Protein AF-A0A6P6XY43-F1 (afdb_monomer_lite)

pLDDT: mean 84.37, std 20.06, range [25.2, 98.38]

Organism: Dermatophagoides pteronyssinus (NCBI:txid6956)

Secondary structure (DSSP, 8-state):
----------------------------PPPHHHHHHHHHHHHHHHHHHHHHHHHHHHHHHIIIIIGGG-S-TTTSSHHHHHHHHHHHHHHHHHHHHHHHHHHHHHHS-TTT-HHHHHHHHHHHTTHHHHHHHHHHHHHHHHHTTTSS---HHHHHHHHHHHHHHHHHHHHHHHHHHHHS-GGGGG-HHHHHT--TTSHHHHHHHHHHHHHHHHHHHHHHHHHHHHHHHHT---GGG---

Sequence (240 aa):
MDISILGCHINRSISAPIHNKTNQSLQPRATPVAGYFSQAIDIIAILHVFSTYLRCKQIEYYIKRVIPESKNLNVNNPETIKILHQKNYQTFIYAILSGIGFNSMGNFGSFQHLGEHGIGATLMFLTIPFLFAQKYIAEKLYECDQIESRPISMTIVTYIVSIGWPLISTIFVCSLLIHSSLMDWFNQDLRLNFPNDSPAFYLYRFAIILEWLVIMSYTIMFFIITKRMKLFKHWNRIVY

Structure (mmCIF, N/CA/C/O backbone):
data_AF-A0A6P6XY43-F1
#
_entry.id   AF-A0A6P6XY43-F1
#
loop_
_atom_site.group_PDB
_atom_site.id
_atom_site.type_symbol
_atom_site.label_atom_id
_atom_site.label_alt_id
_atom_site.label_comp_id
_atom_site.label_asym_id
_atom_site.label_entity_id
_atom_site.label_seq_id
_atom_site.pdbx_PDB_ins_code
_atom_site.Cartn_x
_atom_site.Cartn_y
_atom_site.Cartn_z
_atom_site.occupancy
_atom_site.B_iso_or_equiv
_atom_site.auth_seq_id
_atom_site.auth_comp_id
_atom_site.auth_asym_id
_atom_site.auth_atom_id
_atom_site.pdbx_PDB_model_num
ATOM 1 N N . MET A 1 1 ? 36.810 -15.040 -82.414 1.00 30.39 1 MET A N 1
ATOM 2 C CA . MET A 1 1 ? 36.958 -16.402 -82.963 1.00 30.39 1 MET A CA 1
ATOM 3 C C . MET A 1 1 ? 37.089 -17.285 -81.741 1.00 30.39 1 MET A C 1
ATOM 5 O O . MET A 1 1 ? 38.129 -17.217 -81.115 1.00 30.39 1 MET A O 1
ATOM 9 N N . ASP A 1 2 ? 36.057 -17.931 -81.215 1.00 25.48 2 ASP A N 1
ATOM 10 C CA . ASP A 1 2 ? 34.914 -18.569 -81.871 1.00 25.48 2 ASP A CA 1
ATOM 11 C C . ASP A 1 2 ? 33.632 -17.743 -82.040 1.00 25.48 2 ASP A C 1
ATOM 13 O O . ASP A 1 2 ? 33.413 -16.715 -81.404 1.00 25.48 2 ASP A O 1
ATOM 17 N N . ILE A 1 3 ? 32.845 -18.211 -83.005 1.00 25.20 3 ILE A N 1
ATOM 18 C CA . ILE A 1 3 ? 31.558 -17.739 -83.520 1.00 25.20 3 ILE A CA 1
ATOM 19 C C . ILE A 1 3 ? 30.522 -18.827 -83.202 1.00 25.20 3 ILE A C 1
ATOM 21 O O . ILE A 1 3 ? 30.896 -19.993 -83.120 1.00 25.20 3 ILE A O 1
ATOM 25 N N . SER A 1 4 ? 29.241 -18.432 -83.177 1.00 27.83 4 SER A N 1
ATOM 26 C CA . SER A 1 4 ? 28.006 -19.227 -83.368 1.00 27.83 4 SER A CA 1
ATOM 27 C C . SER A 1 4 ? 27.231 -19.647 -82.108 1.00 27.83 4 SER A C 1
ATOM 29 O O . SER A 1 4 ? 27.829 -20.020 -81.115 1.00 27.83 4 SER A O 1
ATOM 31 N N . ILE A 1 5 ? 25.891 -19.623 -82.051 1.00 31.38 5 ILE A N 1
ATOM 32 C CA . ILE A 1 5 ? 24.842 -19.183 -82.987 1.00 31.38 5 ILE A CA 1
ATOM 33 C C . ILE A 1 5 ? 23.553 -18.904 -82.182 1.00 31.38 5 ILE A C 1
ATOM 35 O O . ILE A 1 5 ? 23.277 -19.515 -81.154 1.00 31.38 5 ILE A O 1
ATOM 39 N N . LEU A 1 6 ? 22.786 -17.962 -82.723 1.00 27.25 6 LEU A N 1
ATOM 40 C CA . LEU A 1 6 ? 21.392 -17.600 -82.478 1.00 27.25 6 LEU A CA 1
ATOM 41 C C . LEU A 1 6 ? 20.428 -18.796 -82.293 1.00 27.25 6 LEU A C 1
ATOM 43 O O . LEU A 1 6 ? 20.464 -19.755 -83.058 1.00 27.25 6 LEU A O 1
ATOM 47 N N . GLY A 1 7 ? 19.459 -18.660 -81.387 1.00 25.62 7 GLY A N 1
ATOM 48 C CA . GLY A 1 7 ? 18.317 -19.571 -81.266 1.00 25.62 7 GLY A CA 1
ATOM 49 C C . GLY A 1 7 ? 17.131 -18.894 -80.585 1.00 25.62 7 GLY A C 1
ATOM 50 O O . GLY A 1 7 ? 16.890 -19.086 -79.400 1.00 25.62 7 GLY A O 1
ATOM 51 N N . CYS A 1 8 ? 16.418 -18.055 -81.334 1.00 27.72 8 CYS A N 1
ATOM 52 C CA . CYS A 1 8 ? 15.144 -17.467 -80.938 1.00 27.72 8 CYS A CA 1
ATOM 53 C C . CYS A 1 8 ? 14.031 -18.515 -81.095 1.00 27.72 8 CYS A C 1
ATOM 55 O O . CYS A 1 8 ? 13.865 -19.041 -82.190 1.00 27.72 8 CYS A O 1
ATOM 57 N N . HIS A 1 9 ? 13.236 -18.773 -80.054 1.00 29.88 9 HIS A N 1
ATOM 58 C CA . HIS A 1 9 ? 11.825 -19.111 -80.239 1.00 29.88 9 HIS A CA 1
ATOM 59 C C . HIS A 1 9 ? 10.996 -18.715 -79.015 1.00 29.88 9 HIS A C 1
ATOM 61 O O . HIS A 1 9 ? 11.199 -19.166 -77.891 1.00 29.88 9 HIS A O 1
ATOM 67 N N . ILE A 1 10 ? 10.050 -17.827 -79.293 1.00 32.56 10 ILE A N 1
ATOM 68 C CA . ILE A 1 10 ? 8.969 -17.369 -78.434 1.00 32.56 10 ILE A CA 1
ATOM 69 C C . ILE A 1 10 ? 8.033 -18.545 -78.145 1.00 32.56 10 ILE A C 1
ATOM 71 O O . ILE A 1 10 ? 7.581 -19.203 -79.079 1.00 32.56 10 ILE A O 1
ATOM 75 N N . ASN A 1 11 ? 7.644 -18.726 -76.882 1.00 28.84 11 ASN A N 1
ATOM 76 C CA . ASN A 1 11 ? 6.320 -19.254 -76.578 1.00 28.84 11 ASN A CA 1
ATOM 77 C C . ASN A 1 11 ? 5.730 -18.543 -75.353 1.00 28.84 11 ASN A C 1
ATOM 79 O O . ASN A 1 11 ? 6.200 -18.688 -74.227 1.00 28.84 11 ASN A O 1
ATOM 83 N N . ARG A 1 12 ? 4.700 -17.728 -75.603 1.00 35.47 12 ARG A N 1
ATOM 84 C CA . ARG A 1 12 ? 3.785 -17.201 -74.587 1.00 35.47 12 ARG A CA 1
ATOM 85 C C . ARG A 1 12 ? 2.826 -18.319 -74.184 1.00 35.47 12 ARG A C 1
ATOM 87 O O . ARG A 1 12 ? 2.166 -18.878 -75.051 1.00 35.47 12 ARG A O 1
ATOM 94 N N . SER A 1 13 ? 2.643 -18.545 -72.889 1.00 30.31 13 SER A N 1
ATOM 95 C CA . SER A 1 13 ? 1.320 -18.851 -72.323 1.00 30.31 13 SER A CA 1
ATOM 96 C C . SER A 1 13 ? 1.347 -18.684 -70.797 1.00 30.31 13 SER A C 1
ATOM 98 O O . SER A 1 13 ? 2.196 -19.233 -70.113 1.00 30.31 13 SER A O 1
ATOM 100 N N . ILE A 1 14 ? 0.594 -17.701 -70.298 1.00 33.78 14 ILE A N 1
ATOM 101 C CA . ILE A 1 14 ? -0.614 -17.883 -69.467 1.00 33.78 14 ILE A CA 1
ATOM 102 C C . ILE A 1 14 ? -0.287 -17.936 -67.959 1.00 33.78 14 ILE A C 1
ATOM 104 O O . ILE A 1 14 ? 0.062 -18.958 -67.388 1.00 33.78 14 ILE A O 1
ATOM 108 N N . SER A 1 15 ? -0.413 -16.749 -67.355 1.00 35.94 15 SER A N 1
ATOM 109 C CA . SER A 1 15 ? -0.969 -16.443 -66.028 1.00 35.94 15 SER A CA 1
ATOM 110 C C . SER A 1 15 ? -1.029 -17.536 -64.950 1.00 35.94 15 SER A C 1
ATOM 112 O O . SER A 1 15 ? -1.861 -18.439 -65.012 1.00 35.94 15 SER A O 1
ATOM 114 N N . ALA A 1 16 ? -0.345 -17.269 -63.837 1.00 31.75 16 ALA A N 1
ATOM 115 C CA . ALA A 1 16 ? -0.870 -17.537 -62.501 1.00 31.75 16 ALA A CA 1
ATOM 116 C C . ALA A 1 16 ? -0.510 -16.350 -61.584 1.00 31.75 16 ALA A C 1
ATOM 118 O O . ALA A 1 16 ? 0.650 -15.929 -61.577 1.00 31.75 16 ALA A O 1
ATOM 119 N N . PRO A 1 17 ? -1.462 -15.767 -60.834 1.00 35.22 17 PRO A N 1
ATOM 120 C CA . PRO A 1 17 ? -1.140 -14.743 -59.857 1.00 35.22 17 PRO A CA 1
ATOM 121 C C . PRO A 1 17 ? -0.404 -15.408 -58.692 1.00 35.22 17 PRO A C 1
ATOM 123 O O . PRO A 1 17 ? -0.922 -16.326 -58.054 1.00 35.22 17 PRO A O 1
ATOM 126 N N . ILE A 1 18 ? 0.814 -14.944 -58.409 1.00 36.12 18 ILE A N 1
ATOM 127 C CA . ILE A 1 18 ? 1.505 -15.272 -57.164 1.00 36.12 18 ILE A CA 1
ATOM 128 C C . ILE A 1 18 ? 0.673 -14.651 -56.043 1.00 36.12 18 ILE A C 1
ATOM 130 O O . ILE A 1 18 ? 0.701 -13.443 -55.808 1.00 36.12 18 ILE A O 1
ATOM 134 N N . HIS A 1 19 ? -0.118 -15.494 -55.384 1.00 38.03 19 HIS A N 1
ATOM 135 C CA . HIS A 1 19 ? -0.756 -15.171 -54.123 1.00 38.03 19 HIS A CA 1
ATOM 136 C C . HIS A 1 19 ? 0.342 -14.753 -53.144 1.00 38.03 19 HIS A C 1
ATOM 138 O O . HIS A 1 19 ? 1.164 -15.570 -52.726 1.00 38.03 19 HIS A O 1
ATOM 144 N N . ASN A 1 20 ? 0.335 -13.467 -52.795 1.00 37.34 20 ASN A N 1
ATOM 145 C CA . ASN A 1 20 ? 1.045 -12.903 -51.659 1.00 37.34 20 ASN A CA 1
ATOM 146 C C . ASN A 1 20 ? 0.658 -13.721 -50.418 1.00 37.34 20 ASN A C 1
ATOM 148 O O . ASN A 1 20 ? -0.391 -13.495 -49.810 1.00 37.34 20 ASN A O 1
ATOM 152 N N . LYS A 1 21 ? 1.483 -14.708 -50.054 1.00 38.41 21 LYS A N 1
ATOM 153 C CA . LYS A 1 21 ? 1.446 -15.308 -48.723 1.00 38.41 21 LYS A CA 1
ATOM 154 C C . LYS A 1 21 ? 1.939 -14.235 -47.770 1.00 38.41 21 LYS A C 1
ATOM 156 O O . LYS A 1 21 ? 3.134 -14.060 -47.577 1.00 38.41 21 LYS A O 1
ATOM 161 N N . THR A 1 22 ? 0.970 -13.477 -47.267 1.00 38.88 22 THR A N 1
ATOM 162 C CA . THR A 1 22 ? 0.913 -12.941 -45.910 1.00 38.88 22 THR A CA 1
ATOM 163 C C . THR A 1 22 ? 2.177 -13.232 -45.109 1.00 38.88 22 THR A C 1
ATOM 165 O O . THR A 1 22 ? 2.347 -14.341 -44.596 1.00 38.88 22 THR A O 1
ATOM 168 N N . ASN A 1 23 ? 3.007 -12.201 -44.952 1.00 37.53 23 ASN A N 1
ATOM 169 C CA . ASN A 1 23 ? 3.813 -12.013 -43.755 1.00 37.53 23 ASN A CA 1
ATOM 170 C C . ASN A 1 23 ? 2.846 -11.986 -42.562 1.00 37.53 23 ASN A C 1
ATOM 172 O O . ASN A 1 23 ? 2.470 -10.927 -42.069 1.00 37.53 23 ASN A O 1
ATOM 176 N N . GLN A 1 24 ? 2.393 -13.161 -42.121 1.00 38.88 24 GLN A N 1
ATOM 177 C CA . GLN A 1 24 ? 1.993 -13.345 -40.740 1.00 38.88 24 GLN A CA 1
ATOM 178 C C . GLN A 1 24 ? 3.286 -13.185 -39.955 1.00 38.88 24 GLN A C 1
ATOM 180 O O . GLN A 1 24 ? 4.060 -14.126 -39.792 1.00 38.88 24 GLN A O 1
ATOM 185 N N . SER A 1 25 ? 3.551 -11.937 -39.569 1.00 40.62 25 SER A N 1
ATOM 186 C CA . SER A 1 25 ? 4.499 -11.590 -38.526 1.00 40.62 25 SER A CA 1
ATOM 187 C C . SER A 1 25 ? 4.358 -12.631 -37.425 1.00 40.62 25 SER A C 1
ATOM 189 O O . SER A 1 25 ? 3.260 -12.787 -36.881 1.00 40.62 25 SER A O 1
ATOM 191 N N . LEU A 1 26 ? 5.436 -13.367 -37.144 1.00 42.59 26 LEU A N 1
ATOM 192 C CA . LEU A 1 26 ? 5.538 -14.181 -35.946 1.00 42.59 26 LEU A CA 1
ATOM 193 C C . LEU A 1 26 ? 5.190 -13.271 -34.768 1.00 42.59 26 LEU A C 1
ATOM 195 O O . LEU A 1 26 ? 6.026 -12.490 -34.324 1.00 42.59 26 LEU A O 1
ATOM 199 N N . GLN A 1 27 ? 3.955 -13.343 -34.274 1.00 44.41 27 GLN A N 1
ATOM 200 C CA . GLN A 1 27 ? 3.688 -12.848 -32.941 1.00 44.41 27 GLN A CA 1
ATOM 201 C C . GLN A 1 27 ? 4.519 -13.740 -32.019 1.00 44.41 27 GLN A C 1
ATOM 203 O O . GLN A 1 27 ? 4.343 -14.966 -32.063 1.00 44.41 27 GLN A O 1
ATOM 208 N N . PRO A 1 28 ? 5.465 -13.184 -31.244 1.00 46.75 28 PRO A N 1
ATOM 209 C CA . PRO A 1 28 ? 6.180 -13.980 -30.269 1.00 46.75 28 PRO A CA 1
ATOM 210 C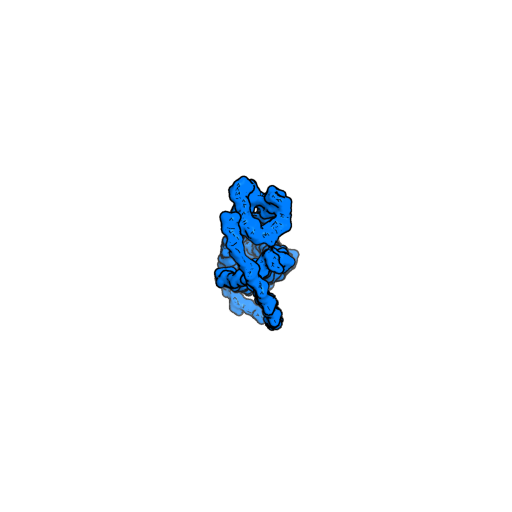 C . PRO A 1 28 ? 5.121 -14.582 -29.348 1.00 46.75 28 PRO A C 1
ATOM 212 O O . PRO A 1 28 ? 4.374 -13.856 -28.693 1.00 46.75 28 PRO A O 1
ATOM 215 N N . ARG A 1 29 ? 4.996 -15.916 -29.362 1.00 46.03 29 ARG A N 1
ATOM 216 C CA . ARG A 1 29 ? 4.121 -16.625 -28.425 1.00 46.03 29 ARG A CA 1
ATOM 217 C C . ARG A 1 29 ? 4.532 -16.161 -27.035 1.00 46.03 29 ARG A C 1
ATOM 219 O O . ARG A 1 29 ? 5.689 -16.358 -26.663 1.00 46.03 29 ARG A O 1
ATOM 226 N N . ALA A 1 30 ? 3.612 -15.520 -26.313 1.00 55.22 30 ALA A N 1
ATOM 227 C CA . ALA A 1 30 ? 3.840 -15.110 -24.937 1.00 55.22 30 ALA A CA 1
ATOM 228 C C . ALA A 1 30 ? 4.418 -16.310 -24.179 1.00 55.22 30 ALA A C 1
ATOM 230 O O . ALA A 1 30 ? 3.844 -17.404 -24.193 1.00 55.22 30 ALA A O 1
ATOM 231 N N . THR A 1 31 ? 5.609 -16.143 -23.611 1.00 52.72 31 THR A N 1
ATOM 232 C CA . THR A 1 31 ? 6.267 -17.230 -22.896 1.00 52.72 31 THR A CA 1
ATOM 233 C C . THR A 1 31 ? 5.396 -17.604 -21.693 1.00 52.72 31 THR A C 1
ATOM 235 O O . THR A 1 31 ? 4.923 -16.716 -20.982 1.00 52.72 31 THR A O 1
ATOM 238 N N . PRO A 1 32 ? 5.167 -18.902 -21.424 1.00 57.56 32 PRO A N 1
ATOM 239 C CA . PRO A 1 32 ? 4.247 -19.338 -20.367 1.00 57.56 32 PRO A CA 1
ATOM 240 C C . PRO A 1 32 ? 4.617 -18.785 -18.979 1.00 57.56 32 PRO A C 1
ATOM 242 O O . PRO A 1 32 ? 3.750 -18.598 -18.132 1.00 57.56 32 PRO A O 1
ATOM 245 N N . VAL A 1 33 ? 5.894 -18.445 -18.769 1.00 58.97 33 VAL A N 1
ATOM 246 C CA . VAL A 1 33 ? 6.420 -17.815 -17.548 1.00 58.97 33 VAL A CA 1
ATOM 247 C C . VAL A 1 33 ? 5.772 -16.455 -17.258 1.00 58.97 33 VAL A C 1
ATOM 249 O O . VAL A 1 33 ? 5.425 -16.191 -16.109 1.00 58.97 33 VAL A O 1
ATOM 252 N N . ALA A 1 34 ? 5.557 -15.615 -18.278 1.00 62.03 34 ALA A N 1
ATOM 253 C CA . ALA A 1 34 ? 4.880 -14.328 -18.104 1.00 62.03 34 ALA A CA 1
ATOM 254 C C . ALA A 1 34 ? 3.413 -14.521 -17.678 1.00 62.03 34 ALA A C 1
ATOM 256 O O . ALA A 1 34 ? 2.915 -13.793 -16.823 1.00 62.03 34 ALA A O 1
ATOM 257 N N . GLY A 1 35 ? 2.759 -15.566 -18.198 1.00 75.38 35 GLY A N 1
ATOM 258 C CA . GLY A 1 35 ? 1.403 -15.946 -17.800 1.00 75.38 35 GLY A CA 1
ATOM 259 C C . GLY A 1 35 ? 1.305 -16.368 -16.331 1.00 75.38 35 GLY A C 1
ATOM 260 O O . GLY A 1 35 ? 0.420 -15.897 -15.622 1.00 75.38 35 GLY A O 1
ATOM 261 N N . TYR A 1 36 ? 2.235 -17.198 -15.844 1.00 82.25 36 TYR A N 1
ATOM 262 C CA . TYR A 1 36 ? 2.239 -17.629 -14.439 1.00 82.25 36 TYR A CA 1
ATOM 263 C C . TYR A 1 36 ? 2.514 -16.485 -13.463 1.00 82.25 36 TYR A C 1
ATOM 265 O O . TYR A 1 36 ? 1.874 -16.409 -12.416 1.00 82.25 36 TYR A O 1
ATOM 273 N N . PHE A 1 37 ? 3.448 -15.589 -13.798 1.00 82.56 37 PHE A N 1
ATOM 274 C CA . PHE A 1 37 ? 3.723 -14.420 -12.964 1.00 82.56 37 PHE A CA 1
ATOM 275 C C . PHE A 1 37 ? 2.497 -13.504 -12.876 1.00 82.56 37 PHE A C 1
ATOM 277 O O . PHE A 1 37 ? 2.117 -13.111 -11.776 1.00 82.56 37 PHE A O 1
ATOM 284 N N . SER A 1 38 ? 1.830 -13.241 -14.004 1.00 87.38 38 SER A N 1
ATOM 285 C CA . SER A 1 38 ? 0.607 -12.432 -14.031 1.00 87.38 38 SER A CA 1
ATOM 286 C C . SER A 1 38 ? -0.501 -13.021 -13.153 1.00 87.38 38 SER A C 1
ATOM 288 O O . SER A 1 38 ? -1.028 -12.346 -12.273 1.00 87.38 38 SER A O 1
ATOM 290 N N . GLN A 1 39 ? -0.772 -14.323 -13.296 1.00 89.50 39 GLN A N 1
ATOM 291 C CA . GLN A 1 39 ? -1.767 -15.022 -12.475 1.00 89.50 39 GLN A CA 1
ATOM 292 C C . GLN A 1 39 ? -1.421 -14.998 -10.980 1.00 89.50 39 GLN A C 1
ATOM 294 O O . GLN A 1 39 ? -2.308 -14.883 -10.134 1.00 89.50 39 GLN A O 1
ATOM 299 N N . ALA A 1 40 ? -0.135 -15.099 -10.630 1.00 90.50 40 ALA A N 1
ATOM 300 C CA . ALA A 1 40 ? 0.297 -14.994 -9.241 1.00 90.50 40 ALA A CA 1
ATOM 301 C C . ALA A 1 40 ? 0.014 -13.596 -8.668 1.00 90.50 40 ALA A C 1
ATOM 303 O O . ALA A 1 40 ? -0.464 -13.491 -7.538 1.00 90.50 40 ALA A O 1
ATOM 304 N N . ILE A 1 41 ? 0.259 -12.537 -9.447 1.00 91.19 41 ILE A N 1
ATOM 305 C CA . ILE A 1 41 ? -0.068 -11.161 -9.057 1.00 91.19 41 ILE A CA 1
ATOM 306 C C . ILE A 1 41 ? -1.579 -10.986 -8.872 1.00 91.19 41 ILE A C 1
ATOM 308 O O . ILE A 1 41 ? -1.984 -10.427 -7.852 1.00 91.19 41 ILE A O 1
ATOM 312 N N . ASP A 1 42 ? -2.404 -11.549 -9.760 1.00 92.56 42 ASP A N 1
ATOM 313 C CA . ASP A 1 42 ? -3.867 -11.503 -9.634 1.00 92.56 42 ASP A CA 1
ATOM 314 C C . ASP A 1 42 ? -4.358 -12.128 -8.325 1.00 92.56 42 ASP A C 1
ATOM 316 O O . ASP A 1 42 ? -5.159 -11.542 -7.588 1.00 92.56 42 ASP A O 1
ATOM 320 N N . ILE A 1 43 ? -3.837 -13.312 -7.993 1.00 93.31 43 ILE A N 1
ATOM 321 C CA . ILE A 1 43 ? -4.163 -14.002 -6.741 1.00 93.31 43 ILE A CA 1
ATOM 322 C C . ILE A 1 43 ? -3.721 -13.159 -5.540 1.00 93.31 43 ILE A C 1
ATOM 324 O O . ILE A 1 43 ? -4.490 -12.994 -4.590 1.00 93.31 43 ILE A O 1
ATOM 328 N N . ILE A 1 44 ? -2.508 -12.596 -5.572 1.00 92.56 44 ILE A N 1
ATOM 329 C CA . ILE A 1 44 ? -1.991 -11.740 -4.495 1.00 92.56 44 ILE A CA 1
ATOM 330 C C . ILE A 1 44 ? -2.874 -10.502 -4.308 1.00 92.56 44 ILE A C 1
ATOM 332 O O . ILE A 1 44 ? -3.191 -10.156 -3.169 1.00 92.56 44 ILE A O 1
ATOM 336 N N . ALA A 1 45 ? -3.315 -9.853 -5.386 1.00 94.19 45 ALA A N 1
ATOM 337 C CA . ALA A 1 45 ? -4.177 -8.679 -5.312 1.00 94.19 45 ALA A CA 1
ATOM 338 C C . ALA A 1 45 ? -5.558 -9.011 -4.729 1.00 94.19 45 ALA A C 1
ATOM 340 O O . ALA A 1 45 ? -6.043 -8.299 -3.847 1.00 94.19 45 ALA A O 1
ATOM 341 N N . ILE A 1 46 ? -6.170 -10.125 -5.144 1.00 94.19 46 ILE A N 1
ATOM 342 C CA . ILE A 1 46 ? -7.446 -10.588 -4.578 1.00 94.19 46 ILE A CA 1
ATOM 343 C C . ILE A 1 46 ? -7.291 -10.874 -3.080 1.00 94.19 46 ILE A C 1
ATOM 345 O O . ILE A 1 46 ? -8.091 -10.403 -2.264 1.00 94.19 46 ILE A O 1
ATOM 349 N N . LEU A 1 47 ? -6.234 -11.594 -2.693 1.00 94.19 47 LEU A N 1
ATOM 350 C CA . LEU A 1 47 ? -5.937 -11.881 -1.289 1.00 94.19 47 LEU A CA 1
ATOM 351 C C . LEU A 1 47 ? -5.641 -10.608 -0.489 1.00 94.19 47 LEU A C 1
ATOM 353 O O . LEU A 1 47 ? -6.023 -10.530 0.681 1.00 94.19 47 LEU A O 1
ATOM 357 N N . HIS A 1 48 ? -5.006 -9.601 -1.093 1.00 94.12 48 HIS A N 1
ATOM 358 C CA . HIS A 1 48 ? -4.764 -8.300 -0.473 1.00 94.12 48 HIS A CA 1
ATOM 359 C C . HIS A 1 48 ? -6.071 -7.572 -0.148 1.00 94.12 48 HIS A C 1
ATOM 361 O O . HIS A 1 48 ? -6.261 -7.129 0.991 1.00 94.12 48 HIS A O 1
ATOM 367 N N . VAL A 1 49 ? -6.988 -7.490 -1.115 1.00 95.94 49 VAL A N 1
ATOM 368 C CA . VAL A 1 49 ? -8.302 -6.858 -0.933 1.00 95.94 49 VAL A CA 1
ATOM 369 C C . VAL A 1 49 ? -9.114 -7.604 0.121 1.00 95.94 49 VAL A C 1
ATOM 371 O O . VAL A 1 49 ? -9.632 -6.985 1.051 1.00 95.94 49 VAL A O 1
ATOM 374 N N . PHE A 1 50 ? -9.168 -8.935 0.035 1.00 95.25 50 PHE A N 1
ATOM 375 C CA . PHE A 1 50 ? -9.900 -9.759 0.994 1.00 95.25 50 PHE A CA 1
ATOM 376 C C . PHE A 1 50 ? -9.329 -9.649 2.417 1.00 95.25 50 PHE A C 1
ATOM 378 O O . PHE A 1 50 ? -10.068 -9.439 3.379 1.00 95.25 50 PHE A O 1
ATOM 385 N N . SER A 1 51 ? -8.003 -9.705 2.563 1.00 95.06 51 SER A N 1
ATOM 386 C CA . SER A 1 51 ? -7.338 -9.521 3.859 1.00 95.06 51 SER A CA 1
ATOM 387 C C . SER A 1 51 ? -7.609 -8.134 4.436 1.00 95.06 51 SER A C 1
ATOM 389 O O . SER A 1 51 ? -7.847 -7.992 5.635 1.00 95.06 51 SER A O 1
ATOM 391 N N . THR A 1 52 ? -7.618 -7.101 3.591 1.00 96.25 52 THR A N 1
ATOM 392 C CA . THR A 1 52 ? -7.933 -5.737 4.024 1.00 96.25 52 THR A CA 1
ATOM 393 C C . THR A 1 52 ? -9.392 -5.611 4.447 1.00 96.25 52 THR A C 1
ATOM 395 O O . THR A 1 52 ? -9.664 -4.990 5.467 1.00 96.25 52 THR A O 1
ATOM 398 N N . TYR A 1 53 ? -10.329 -6.248 3.742 1.00 95.88 53 TYR A N 1
ATOM 399 C CA . TYR A 1 53 ? -11.732 -6.295 4.153 1.00 95.88 53 TYR A CA 1
ATOM 400 C C . TYR A 1 53 ? -11.896 -6.881 5.565 1.00 95.88 53 TYR A C 1
ATOM 402 O O . TYR A 1 53 ? -12.507 -6.251 6.434 1.00 95.88 53 TYR A O 1
ATOM 410 N N . LEU A 1 54 ? -11.290 -8.046 5.830 1.00 95.69 54 LEU A N 1
ATOM 411 C CA . LEU A 1 54 ? -11.313 -8.670 7.159 1.00 95.69 54 LEU A CA 1
ATOM 412 C C . LEU A 1 54 ? -10.672 -7.767 8.216 1.00 95.69 54 LEU A C 1
ATOM 414 O O . LEU A 1 54 ? -11.214 -7.589 9.311 1.00 95.69 54 LEU A O 1
ATOM 418 N N . ARG A 1 55 ? -9.544 -7.139 7.870 1.00 96.38 55 ARG A N 1
ATOM 419 C CA . ARG A 1 55 ? -8.870 -6.164 8.727 1.00 96.38 55 ARG A CA 1
ATOM 420 C C . ARG A 1 55 ? -9.772 -4.969 9.043 1.00 96.38 55 ARG A C 1
ATOM 422 O O . ARG A 1 55 ? -9.817 -4.538 10.193 1.00 96.38 55 ARG A O 1
ATOM 429 N N . CYS A 1 56 ? -10.528 -4.466 8.073 1.00 97.00 56 CYS A N 1
ATOM 430 C CA . CYS A 1 56 ? -11.457 -3.363 8.283 1.00 97.00 56 CYS A CA 1
ATOM 431 C C . CYS A 1 56 ? -12.591 -3.732 9.237 1.00 97.00 56 CYS A C 1
ATOM 433 O O . CYS A 1 56 ? -12.953 -2.910 10.080 1.00 97.00 56 CYS A O 1
ATOM 435 N N . LYS A 1 57 ? -13.103 -4.967 9.167 1.00 96.38 57 LYS A N 1
ATOM 436 C CA . LYS A 1 57 ? -14.109 -5.478 10.112 1.00 96.38 57 LYS A CA 1
ATOM 437 C C . LYS A 1 57 ? -13.557 -5.623 11.529 1.00 96.38 57 LYS A C 1
ATOM 439 O O . LYS A 1 57 ? -14.216 -5.225 12.488 1.00 96.38 57 LYS A O 1
ATOM 444 N N . GLN A 1 58 ? -12.326 -6.116 11.664 1.00 96.88 58 GLN A N 1
ATOM 445 C CA . GLN A 1 58 ? -11.622 -6.148 12.947 1.00 96.88 58 GLN A CA 1
ATOM 446 C C . GLN A 1 58 ? -11.481 -4.736 13.546 1.00 96.88 58 GLN A C 1
ATOM 448 O O . GLN A 1 58 ? -11.801 -4.522 14.715 1.00 96.88 58 GLN A O 1
ATOM 453 N N . ILE A 1 59 ? -11.029 -3.760 12.752 1.00 97.12 59 ILE A N 1
ATOM 454 C CA . ILE A 1 59 ? -10.860 -2.370 13.203 1.00 97.12 59 ILE A CA 1
ATOM 455 C C . ILE A 1 59 ? -12.210 -1.750 13.582 1.00 97.12 59 ILE A C 1
ATOM 457 O O . ILE A 1 59 ? -12.317 -1.093 14.614 1.00 97.12 59 ILE A O 1
ATOM 461 N N . GLU A 1 60 ? -13.256 -1.985 12.790 1.00 97.06 60 GLU A N 1
ATOM 462 C CA . GLU A 1 60 ? -14.607 -1.499 13.076 1.00 97.06 60 GLU A CA 1
ATOM 463 C C . GLU A 1 60 ? -15.134 -2.030 14.417 1.00 97.06 60 GLU A C 1
ATOM 465 O O . GLU A 1 60 ? -15.717 -1.268 15.192 1.00 97.06 60 GLU A O 1
ATOM 470 N N . TYR A 1 61 ? -14.873 -3.304 14.730 1.00 96.94 61 TYR A N 1
ATOM 471 C CA . TYR A 1 61 ? -15.182 -3.872 16.041 1.00 96.94 61 TYR A CA 1
ATOM 472 C C . TYR A 1 61 ? -14.456 -3.119 17.162 1.00 96.94 61 TYR A C 1
ATOM 474 O O . TYR A 1 61 ? -15.096 -2.721 18.136 1.00 96.94 61 TYR A O 1
ATOM 482 N N . TYR A 1 62 ? -13.147 -2.876 17.026 1.00 96.75 62 TYR A N 1
ATOM 483 C CA . TYR A 1 62 ? -12.396 -2.134 18.042 1.00 96.75 62 TYR A CA 1
ATOM 484 C C . TYR A 1 62 ? -12.950 -0.728 18.252 1.00 96.75 62 TYR A C 1
ATOM 486 O O . TYR A 1 62 ? -13.180 -0.339 19.395 1.00 96.75 62 TYR A O 1
ATOM 494 N N . ILE A 1 63 ? -13.230 0.003 17.171 1.00 96.62 63 ILE A N 1
ATOM 495 C CA . ILE A 1 63 ? -13.747 1.372 17.255 1.00 96.62 63 ILE A CA 1
ATOM 496 C C . ILE A 1 63 ? -15.117 1.415 17.942 1.00 96.62 63 ILE A C 1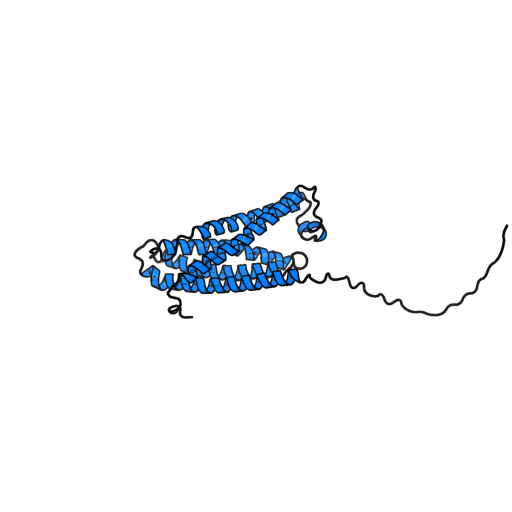
ATOM 498 O O . ILE A 1 63 ? -15.366 2.307 18.746 1.00 96.62 63 ILE A O 1
ATOM 502 N N . LYS A 1 64 ? -16.004 0.455 17.655 1.00 95.25 64 LYS A N 1
ATOM 503 C CA . LYS A 1 64 ? -17.377 0.459 18.185 1.00 95.25 64 LYS A CA 1
ATOM 504 C C . LYS A 1 64 ? -17.510 -0.132 19.586 1.00 95.25 64 LYS A C 1
ATOM 506 O O . LYS A 1 64 ? -18.457 0.210 20.287 1.00 95.25 64 LYS A O 1
ATOM 511 N N . ARG A 1 65 ? -16.647 -1.081 19.956 1.00 94.75 65 ARG A N 1
ATOM 512 C CA . ARG A 1 65 ? -16.828 -1.898 21.168 1.00 94.75 65 ARG A CA 1
ATOM 513 C C . ARG A 1 65 ? -15.710 -1.765 22.185 1.00 94.75 65 ARG A C 1
ATOM 515 O O . ARG A 1 65 ? -15.980 -1.958 23.354 1.00 94.75 65 ARG A O 1
ATOM 522 N N . VAL A 1 66 ? -14.481 -1.477 21.761 1.00 94.56 66 VAL A N 1
ATOM 523 C CA . VAL A 1 66 ? -13.322 -1.519 22.666 1.00 94.56 66 VAL A CA 1
ATOM 524 C C . VAL A 1 66 ? -12.823 -0.120 23.007 1.00 94.56 66 VAL A C 1
ATOM 526 O O . VAL A 1 66 ? -12.670 0.203 24.178 1.00 94.56 66 VAL A O 1
ATOM 529 N N . ILE A 1 67 ? -12.633 0.746 22.008 1.00 95.44 67 ILE A N 1
ATOM 530 C CA . ILE A 1 67 ? -12.168 2.126 22.224 1.00 95.44 67 ILE A CA 1
ATOM 531 C C . ILE A 1 67 ? -13.089 2.923 23.168 1.00 95.44 67 ILE A C 1
ATOM 533 O O . ILE A 1 67 ? -12.553 3.592 24.050 1.00 95.44 67 ILE A O 1
ATOM 537 N N . PRO A 1 68 ? -14.434 2.841 23.068 1.00 94.25 68 PRO A N 1
ATOM 538 C CA . PRO A 1 68 ? -15.325 3.579 23.966 1.00 94.25 68 PRO A CA 1
ATOM 539 C C . PRO A 1 68 ? -15.205 3.170 25.440 1.00 94.25 68 PRO A C 1
ATOM 541 O O . PRO A 1 68 ? -15.534 3.960 26.322 1.00 94.25 68 PRO A O 1
ATOM 544 N N . GLU A 1 69 ? -14.728 1.952 25.711 1.00 93.56 69 GLU A N 1
ATOM 545 C CA . GLU A 1 69 ? -14.511 1.425 27.064 1.00 93.56 69 GLU A CA 1
ATOM 546 C C . GLU A 1 69 ? -13.107 1.759 27.604 1.00 93.56 69 GLU A C 1
ATOM 548 O O . GLU A 1 69 ? -12.827 1.547 28.786 1.00 93.56 69 GLU A O 1
ATOM 553 N N . SER A 1 70 ? -12.215 2.299 26.763 1.00 93.94 70 SER A N 1
ATOM 554 C CA . SER A 1 70 ? -10.843 2.620 27.156 1.00 93.94 70 SER A CA 1
ATOM 555 C C . SER A 1 70 ? -10.783 3.818 28.098 1.00 93.94 70 SER A C 1
ATOM 557 O O . SER A 1 70 ? -11.454 4.837 27.903 1.00 93.94 70 SER A O 1
ATOM 559 N N . LYS A 1 71 ? -9.895 3.727 29.093 1.00 93.31 71 LYS A N 1
ATOM 560 C CA . LYS A 1 71 ? -9.594 4.827 30.024 1.00 93.31 71 LYS A CA 1
ATOM 561 C C . LYS A 1 71 ? -8.686 5.895 29.405 1.00 93.31 71 LYS A C 1
ATOM 563 O O . LYS A 1 71 ? -8.538 6.973 29.978 1.00 93.31 71 LYS A O 1
ATOM 568 N N . ASN A 1 72 ? -8.064 5.617 28.258 1.00 93.44 72 ASN A N 1
ATOM 569 C CA . ASN A 1 72 ? -7.190 6.570 27.587 1.00 93.44 72 ASN A CA 1
ATOM 570 C C . ASN A 1 72 ? -8.008 7.601 26.790 1.00 93.44 72 ASN A C 1
ATOM 572 O O . ASN A 1 72 ? -8.350 7.376 25.629 1.00 93.44 72 ASN A O 1
ATOM 576 N N . LEU A 1 73 ? -8.271 8.763 27.396 1.00 91.62 73 LEU A N 1
ATOM 577 C CA . LEU A 1 73 ? -9.048 9.858 26.792 1.00 91.62 73 LEU A CA 1
ATOM 578 C C . LEU A 1 73 ? -8.422 10.429 25.505 1.00 91.62 73 LEU A C 1
ATOM 580 O O . LEU A 1 73 ? -9.135 10.966 24.657 1.00 91.62 73 LEU A O 1
ATOM 584 N N . ASN A 1 74 ? -7.109 10.266 25.303 1.00 90.38 74 ASN A N 1
ATOM 585 C CA . ASN A 1 74 ? -6.450 10.695 24.063 1.00 90.38 74 ASN A CA 1
ATOM 586 C C . ASN A 1 74 ? -6.866 9.843 22.855 1.00 90.38 74 ASN A C 1
ATOM 588 O O . ASN A 1 74 ? -6.719 10.289 21.717 1.00 90.38 74 ASN A O 1
ATOM 592 N N . VAL A 1 75 ? -7.389 8.634 23.088 1.00 92.50 75 VAL A N 1
ATOM 593 C CA . VAL A 1 75 ? -7.939 7.764 22.039 1.00 92.50 75 VAL A CA 1
ATOM 594 C C . VAL A 1 75 ? -9.462 7.691 22.120 1.00 92.50 75 VAL A C 1
ATOM 596 O O . VAL A 1 75 ? -10.136 7.775 21.094 1.00 92.50 75 VAL A O 1
ATOM 599 N N . ASN A 1 76 ? -10.011 7.589 23.332 1.00 94.75 76 ASN A N 1
ATOM 600 C CA . ASN A 1 76 ? -11.444 7.608 23.604 1.00 94.75 76 ASN A CA 1
ATOM 601 C C . ASN A 1 76 ? -11.990 9.045 23.598 1.00 94.75 76 ASN A C 1
ATOM 603 O O . ASN A 1 76 ? -12.415 9.586 24.617 1.00 94.75 76 ASN A O 1
ATOM 607 N N . ASN A 1 77 ? -11.938 9.683 22.432 1.00 95.62 77 ASN A N 1
ATOM 608 C CA . ASN A 1 77 ? -12.601 10.956 22.185 1.00 95.62 77 ASN A CA 1
ATOM 609 C C . ASN A 1 77 ? -13.290 10.946 20.811 1.00 95.62 77 ASN A C 1
ATOM 611 O O . ASN A 1 77 ? -12.852 10.232 19.899 1.00 95.62 77 ASN A O 1
ATOM 615 N N . PRO A 1 78 ? -14.358 11.748 20.633 1.00 95.94 78 PRO A N 1
ATOM 616 C CA . PRO A 1 78 ? -15.156 11.734 19.408 1.00 95.94 78 PRO A CA 1
ATOM 617 C C . PRO A 1 78 ? -14.355 12.045 18.138 1.00 95.94 78 PRO A C 1
ATOM 619 O O . PRO A 1 78 ? -14.619 11.468 17.082 1.00 95.94 78 PRO A O 1
ATOM 622 N N . GLU A 1 79 ? -13.366 12.935 18.229 1.00 96.94 79 GLU A N 1
ATOM 623 C CA . GLU A 1 79 ? -12.543 13.336 17.088 1.00 96.94 79 GLU A CA 1
ATOM 624 C C . GLU A 1 79 ? -11.653 12.184 16.605 1.00 96.94 79 GLU A C 1
ATOM 626 O O . GLU A 1 79 ? -11.670 11.833 15.424 1.00 96.94 79 GLU A O 1
ATOM 631 N N . THR A 1 80 ? -10.943 11.528 17.522 1.00 96.44 80 THR A N 1
ATOM 632 C CA . THR A 1 80 ? -10.065 10.394 17.202 1.00 96.44 80 THR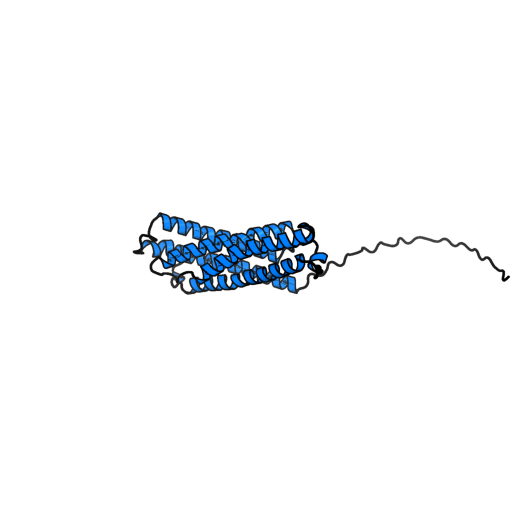 A CA 1
ATO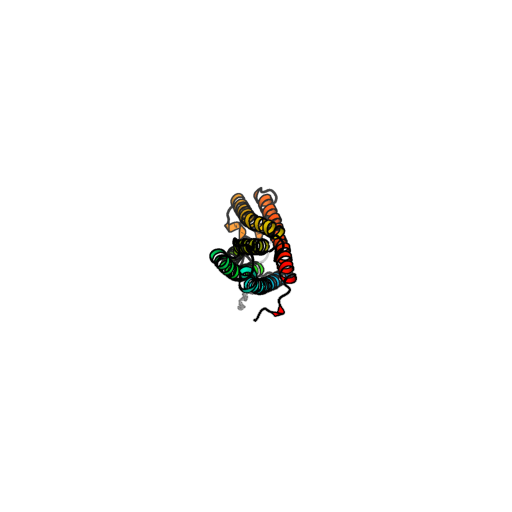M 633 C C . THR A 1 80 ? -10.867 9.215 16.659 1.00 96.44 80 THR A C 1
ATOM 635 O O . THR A 1 80 ? -10.481 8.622 15.652 1.00 96.44 80 THR A O 1
ATOM 638 N N . ILE A 1 81 ? -12.025 8.913 17.253 1.00 97.25 81 ILE A N 1
ATOM 639 C CA . ILE A 1 81 ? -12.941 7.870 16.767 1.00 97.25 81 ILE A CA 1
ATOM 640 C C . ILE A 1 81 ? -13.405 8.169 15.332 1.00 97.25 81 ILE A C 1
ATOM 642 O O . ILE A 1 81 ? -13.389 7.281 14.473 1.00 97.25 81 ILE A O 1
ATOM 646 N N . LYS A 1 82 ? -13.759 9.426 15.033 1.00 97.75 82 LYS A N 1
ATOM 647 C CA . LYS A 1 82 ? -14.130 9.857 13.677 1.00 97.75 82 LYS A CA 1
ATOM 648 C C . LYS A 1 82 ? -12.976 9.669 12.690 1.00 97.75 82 LYS A C 1
ATOM 650 O O . LYS A 1 82 ? -13.192 9.119 11.608 1.00 97.75 82 LYS A O 1
ATOM 655 N N . ILE A 1 83 ? -11.758 10.073 13.059 1.00 98.19 83 ILE A N 1
ATOM 656 C CA . ILE A 1 83 ? -10.563 9.894 12.219 1.00 98.19 83 ILE A CA 1
ATOM 657 C C . ILE A 1 83 ? -10.299 8.404 11.975 1.00 98.19 83 ILE A C 1
ATOM 659 O O . ILE A 1 83 ? -10.020 8.013 10.843 1.00 98.19 83 ILE A O 1
ATOM 663 N N . LEU A 1 84 ? -10.433 7.553 12.993 1.00 98.06 84 LEU A N 1
ATOM 664 C CA . LEU A 1 84 ? -10.244 6.108 12.856 1.00 98.06 84 LEU A CA 1
ATOM 665 C C . LEU A 1 84 ? -11.256 5.478 11.897 1.00 98.06 84 LEU A C 1
ATOM 667 O O . LEU A 1 84 ? -10.857 4.685 11.045 1.00 98.06 84 LEU A O 1
ATOM 671 N N . HIS A 1 85 ? -12.532 5.867 11.959 1.00 97.88 85 HIS A N 1
ATOM 672 C CA . HIS A 1 85 ? -13.532 5.426 10.982 1.00 97.88 85 HIS A CA 1
ATOM 673 C C . HIS A 1 85 ? -13.170 5.848 9.554 1.00 97.88 85 HIS A C 1
ATOM 675 O O . HIS A 1 85 ? -13.207 5.022 8.639 1.00 97.88 85 HIS A O 1
ATOM 681 N N . GLN A 1 86 ? -12.775 7.111 9.366 1.00 98.25 86 GLN A N 1
ATOM 682 C CA . GLN A 1 86 ? -12.362 7.625 8.059 1.00 98.25 86 GLN A CA 1
ATOM 683 C C . GLN A 1 86 ? -11.136 6.886 7.522 1.00 98.25 86 GLN A C 1
ATOM 685 O O . GLN A 1 86 ? -11.135 6.462 6.369 1.00 98.25 86 GLN A O 1
ATOM 690 N N . LYS A 1 87 ? -10.105 6.687 8.352 1.00 98.38 87 LYS A N 1
ATOM 691 C CA . LYS A 1 87 ? -8.887 5.964 7.971 1.00 98.38 87 LYS A CA 1
ATOM 692 C C . LYS A 1 87 ? -9.183 4.503 7.654 1.00 98.38 87 LYS A C 1
ATOM 694 O O . LYS A 1 87 ? -8.660 4.000 6.668 1.00 98.38 87 LYS A O 1
ATOM 699 N N . ASN A 1 88 ? -10.053 3.846 8.420 1.00 98.31 88 ASN A N 1
ATOM 700 C CA . ASN A 1 88 ? -10.452 2.468 8.148 1.00 98.31 88 ASN A CA 1
ATOM 701 C C . ASN A 1 88 ? -11.132 2.343 6.774 1.00 98.31 88 ASN A C 1
ATOM 703 O O . ASN A 1 88 ? -10.740 1.512 5.956 1.00 98.31 88 ASN A O 1
ATOM 707 N N . TYR A 1 89 ? -12.082 3.233 6.474 1.00 97.81 89 TYR A N 1
ATOM 708 C CA . TYR A 1 89 ? -12.732 3.277 5.163 1.00 97.81 89 TYR A CA 1
ATOM 709 C C . TYR A 1 89 ? -11.741 3.588 4.030 1.00 97.81 89 TYR A C 1
ATOM 711 O O . TYR A 1 89 ? -11.710 2.883 3.024 1.00 97.81 89 TYR A O 1
ATOM 719 N N . GLN A 1 90 ? -10.867 4.583 4.223 1.00 97.88 90 GLN A N 1
ATOM 720 C CA . GLN A 1 90 ? -9.803 4.919 3.272 1.00 97.88 90 GLN A CA 1
ATOM 721 C C . GLN A 1 90 ? -8.911 3.713 2.972 1.00 97.88 90 GLN A C 1
ATOM 723 O O . GLN A 1 90 ? -8.608 3.463 1.811 1.00 97.88 90 GLN A O 1
ATOM 728 N N . THR A 1 91 ? -8.522 2.933 3.988 1.00 97.56 91 THR A N 1
ATOM 729 C CA . THR A 1 91 ? -7.669 1.756 3.767 1.00 97.56 91 THR A CA 1
ATOM 730 C C . THR A 1 91 ? -8.327 0.708 2.886 1.00 97.56 91 THR A C 1
ATOM 732 O O . THR A 1 91 ? -7.645 0.122 2.052 1.00 97.56 91 THR A O 1
ATOM 735 N N . PHE A 1 92 ? -9.640 0.512 3.004 1.00 97.56 92 PHE A N 1
ATOM 736 C CA . PHE A 1 92 ? -10.350 -0.420 2.137 1.00 97.56 92 PHE A CA 1
ATOM 737 C C . PHE A 1 92 ? -10.369 0.056 0.679 1.00 97.56 92 PHE A C 1
ATOM 739 O O . PHE A 1 92 ? -10.017 -0.706 -0.219 1.00 97.56 92 PHE A O 1
ATOM 746 N N . ILE A 1 93 ? -10.697 1.332 0.451 1.00 98.25 93 ILE A N 1
ATOM 747 C CA . ILE A 1 93 ? -10.698 1.925 -0.894 1.00 98.25 93 ILE A CA 1
ATOM 748 C C . ILE A 1 93 ? -9.302 1.871 -1.520 1.00 98.25 93 ILE A C 1
ATOM 750 O O . ILE A 1 93 ? -9.160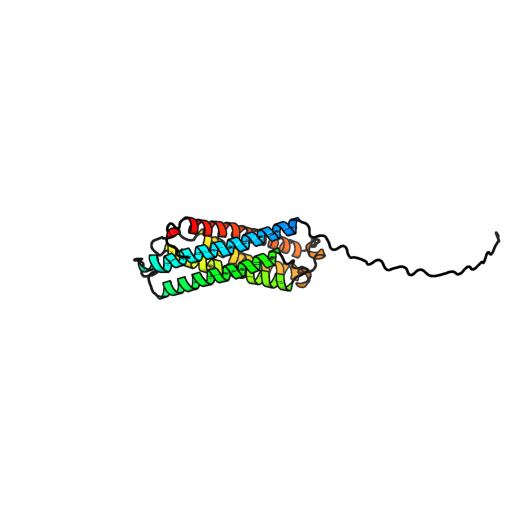 1.443 -2.663 1.00 98.25 93 ILE A O 1
ATOM 754 N N . TYR A 1 94 ? -8.263 2.246 -0.771 1.00 98.25 94 TYR A N 1
ATOM 755 C CA . TYR A 1 94 ? -6.897 2.202 -1.281 1.00 98.25 94 TYR A CA 1
ATOM 756 C C . TYR A 1 94 ? -6.432 0.785 -1.598 1.00 98.25 94 TYR A C 1
ATOM 758 O O . TYR A 1 94 ? -5.752 0.627 -2.600 1.00 98.25 94 TYR A O 1
ATOM 766 N N . ALA A 1 95 ? -6.825 -0.230 -0.821 1.00 96.94 95 ALA A N 1
ATOM 767 C CA . ALA A 1 95 ? -6.483 -1.621 -1.119 1.00 96.94 95 ALA A CA 1
ATOM 768 C C . ALA A 1 95 ? -7.163 -2.144 -2.393 1.00 96.94 95 ALA A C 1
ATOM 770 O O . ALA A 1 95 ? -6.544 -2.880 -3.157 1.00 96.94 95 ALA A O 1
ATOM 771 N N . ILE A 1 96 ? -8.421 -1.760 -2.651 1.00 98.00 96 ILE A N 1
ATOM 772 C CA . ILE A 1 96 ? -9.106 -2.099 -3.910 1.00 98.00 96 ILE A CA 1
ATOM 773 C C . ILE A 1 96 ? -8.378 -1.451 -5.085 1.00 98.00 96 ILE A C 1
ATOM 775 O O . ILE A 1 96 ? -8.030 -2.126 -6.050 1.00 98.00 96 ILE A O 1
ATOM 779 N N . LEU A 1 97 ? -8.136 -0.142 -4.998 1.00 98.19 97 LEU A N 1
ATOM 780 C CA . LEU A 1 97 ? -7.520 0.607 -6.087 1.00 98.19 97 LEU A CA 1
ATOM 781 C C . LEU A 1 97 ? -6.072 0.166 -6.333 1.00 98.19 97 LEU A C 1
ATOM 783 O O . LEU A 1 97 ? -5.696 -0.032 -7.485 1.00 98.19 97 LEU A O 1
ATOM 787 N N . SER A 1 98 ? -5.276 -0.056 -5.283 1.00 96.81 98 SER A N 1
ATOM 788 C CA . SER A 1 98 ? -3.918 -0.589 -5.428 1.00 96.81 98 SER A CA 1
ATOM 789 C C . SER A 1 98 ? -3.927 -2.020 -5.959 1.00 96.81 98 SER A C 1
ATOM 791 O O . SER A 1 98 ? -3.089 -2.343 -6.792 1.00 96.81 98 SER A O 1
ATOM 793 N N . GLY A 1 99 ? -4.889 -2.858 -5.553 1.00 96.38 99 GLY A N 1
ATOM 794 C CA . GLY A 1 99 ? -5.086 -4.203 -6.098 1.00 96.38 99 GLY A CA 1
ATOM 795 C C . GLY A 1 99 ? -5.358 -4.192 -7.604 1.00 96.38 99 GLY A C 1
ATOM 796 O O . GLY A 1 99 ? -4.724 -4.941 -8.342 1.00 96.38 99 GLY A O 1
ATOM 797 N N . ILE A 1 100 ? -6.220 -3.283 -8.078 1.00 96.00 100 ILE A N 1
ATOM 798 C CA . ILE A 1 100 ? -6.417 -3.041 -9.518 1.00 96.00 100 ILE A CA 1
ATOM 799 C C . ILE A 1 100 ? -5.100 -2.593 -10.164 1.00 96.00 100 ILE A C 1
ATOM 801 O O . ILE A 1 100 ? -4.744 -3.092 -11.227 1.00 96.00 100 ILE A O 1
ATOM 805 N N . GLY A 1 101 ? -4.352 -1.702 -9.507 1.00 95.25 101 GLY A N 1
ATOM 806 C CA . GLY A 1 101 ? -3.030 -1.269 -9.960 1.00 95.25 101 GLY A CA 1
ATOM 807 C C . GLY A 1 101 ? -2.057 -2.430 -10.172 1.00 95.25 101 GLY A C 1
ATOM 808 O O . GLY A 1 101 ? -1.481 -2.555 -11.251 1.00 95.25 101 GLY A O 1
ATOM 809 N N . PHE A 1 102 ? -1.922 -3.319 -9.183 1.00 93.06 102 PHE A N 1
ATOM 810 C CA . PHE A 1 102 ? -1.075 -4.510 -9.274 1.00 93.06 102 PHE A CA 1
ATOM 811 C C . PHE A 1 102 ? -1.515 -5.452 -10.400 1.00 93.06 102 PHE A C 1
ATOM 813 O O . PHE A 1 102 ? -0.670 -5.863 -11.194 1.00 93.06 102 PHE A O 1
ATOM 820 N N . ASN A 1 103 ? -2.816 -5.730 -10.533 1.00 93.19 103 ASN A N 1
ATOM 821 C CA . ASN A 1 103 ? -3.332 -6.556 -11.631 1.00 93.19 103 ASN A CA 1
ATOM 822 C C . ASN A 1 103 ? -3.006 -5.943 -12.991 1.00 93.19 103 ASN A C 1
ATOM 824 O O . ASN A 1 103 ? -2.545 -6.646 -13.890 1.00 93.19 103 ASN A O 1
ATOM 828 N N . SER A 1 104 ? -3.190 -4.630 -13.141 1.00 92.12 104 SER A N 1
ATOM 829 C CA . SER A 1 104 ? -2.857 -3.948 -14.387 1.00 92.12 104 SER A CA 1
ATOM 830 C C . SER A 1 104 ? -1.365 -4.044 -14.712 1.00 92.12 104 SER A C 1
ATOM 832 O O . SER A 1 104 ? -1.013 -4.315 -15.855 1.00 92.12 104 SER A O 1
ATOM 834 N N . MET A 1 105 ? -0.486 -3.891 -13.716 1.00 89.75 105 MET A N 1
ATOM 835 C CA . MET A 1 105 ? 0.967 -4.018 -13.897 1.00 89.75 105 MET A CA 1
ATOM 836 C C . MET A 1 105 ? 1.404 -5.440 -14.275 1.00 89.75 105 MET A C 1
ATOM 838 O O . MET A 1 105 ? 2.361 -5.596 -15.032 1.00 89.75 105 MET A O 1
ATOM 842 N N . GLY A 1 106 ? 0.721 -6.466 -13.757 1.00 87.94 106 GLY A N 1
ATOM 843 C CA . GLY A 1 106 ? 0.992 -7.869 -14.080 1.00 87.94 106 GLY A CA 1
ATOM 844 C C . GLY A 1 106 ? 0.510 -8.278 -15.474 1.00 87.94 106 GLY A C 1
ATOM 845 O O . GLY A 1 106 ? 1.221 -8.999 -16.174 1.00 87.94 106 GLY A O 1
ATOM 846 N N . ASN A 1 107 ? -0.663 -7.783 -15.889 1.00 88.75 107 ASN A N 1
ATOM 847 C CA . ASN A 1 107 ? -1.352 -8.247 -17.098 1.00 88.75 107 ASN A CA 1
ATOM 848 C C . ASN A 1 107 ? -1.118 -7.370 -18.338 1.00 88.75 107 ASN A C 1
ATOM 850 O O . ASN A 1 107 ? -1.120 -7.886 -19.456 1.00 88.75 107 ASN A O 1
ATOM 854 N N . PHE A 1 108 ? -0.918 -6.059 -18.178 1.00 88.00 108 PHE A N 1
ATOM 855 C CA . PHE A 1 108 ? -0.729 -5.140 -19.302 1.00 88.00 108 PHE A CA 1
ATOM 856 C C . PHE A 1 108 ? 0.748 -4.799 -19.464 1.00 88.00 108 PHE A C 1
ATOM 858 O O . PHE A 1 108 ? 1.327 -4.046 -18.682 1.00 88.00 108 PHE A O 1
ATOM 865 N N . GLY A 1 109 ? 1.372 -5.347 -20.507 1.00 82.38 109 GLY A N 1
ATOM 866 C CA . GLY A 1 109 ? 2.756 -5.026 -20.845 1.00 82.38 109 GLY A CA 1
ATOM 867 C C . GLY A 1 109 ? 2.909 -3.567 -21.285 1.00 82.38 109 GLY A C 1
ATOM 868 O O . GLY A 1 109 ? 2.161 -3.092 -22.139 1.00 82.38 109 GLY A O 1
ATOM 869 N N . SER A 1 110 ? 3.935 -2.881 -20.772 1.00 80.44 110 SER A N 1
ATOM 870 C CA . SER A 1 110 ? 4.207 -1.459 -21.056 1.00 80.44 110 SER A CA 1
ATOM 871 C C . SER A 1 110 ? 4.432 -1.122 -22.535 1.00 80.44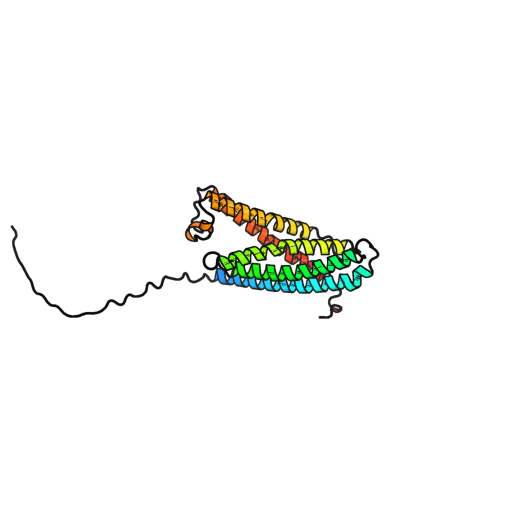 110 SER A C 1
ATOM 873 O O . SER A 1 110 ? 4.326 0.043 -22.903 1.00 80.44 110 SER A O 1
ATOM 875 N N . PHE A 1 111 ? 4.719 -2.114 -23.381 1.00 76.69 111 PHE A N 1
ATOM 876 C CA . PHE A 1 111 ? 4.952 -1.929 -24.818 1.00 76.69 111 PHE A CA 1
ATOM 877 C C . PHE A 1 111 ? 3.666 -1.870 -25.646 1.00 76.69 111 PHE A C 1
ATOM 879 O O . PHE A 1 111 ? 3.567 -1.094 -26.588 1.00 76.69 111 PHE A O 1
ATOM 886 N N . GLN A 1 112 ? 2.694 -2.720 -25.315 1.00 79.88 112 GLN A N 1
ATOM 887 C CA . GLN A 1 112 ? 1.456 -2.875 -26.089 1.00 79.88 112 GLN A CA 1
ATOM 888 C C . GLN A 1 112 ? 0.320 -2.039 -25.496 1.00 79.88 112 GLN A C 1
ATOM 890 O O . GLN A 1 112 ? -0.549 -1.566 -26.221 1.00 79.88 112 GLN A O 1
ATOM 895 N N . HIS A 1 113 ? 0.361 -1.842 -24.179 1.00 85.31 113 HIS A N 1
ATOM 896 C CA . HIS A 1 113 ? -0.714 -1.268 -23.381 1.00 85.31 113 HIS A CA 1
ATOM 897 C C . HIS A 1 113 ? -0.156 -0.193 -22.448 1.00 85.31 113 HIS A C 1
ATOM 899 O O . HIS A 1 113 ? -0.243 -0.286 -21.224 1.00 85.31 113 HIS A O 1
ATOM 905 N N . LEU A 1 114 ? 0.506 0.811 -23.033 1.00 83.00 114 LEU A N 1
ATOM 906 C CA . LEU A 1 114 ? 1.155 1.885 -22.280 1.00 83.00 114 LEU A CA 1
ATOM 907 C C . LEU A 1 114 ? 0.160 2.625 -21.378 1.00 83.00 114 LEU A C 1
ATOM 909 O O . LEU A 1 114 ? 0.432 2.813 -20.194 1.00 83.00 114 LEU A O 1
ATOM 913 N N . GLY A 1 115 ? -0.993 3.027 -21.915 1.00 87.06 115 GLY A N 1
ATOM 914 C CA . GLY A 1 115 ? -1.996 3.763 -21.146 1.00 87.06 115 GLY A CA 1
ATOM 915 C C . GLY A 1 115 ? -2.457 2.976 -19.920 1.00 87.06 115 GLY A C 1
ATOM 916 O O . GLY A 1 115 ? -2.433 3.486 -18.800 1.00 87.06 115 GLY A O 1
ATOM 917 N N . GLU A 1 116 ? -2.796 1.706 -20.116 1.00 89.56 116 GLU A N 1
ATOM 918 C CA . GLU A 1 116 ? -3.249 0.797 -19.068 1.00 89.56 116 GLU A CA 1
ATOM 919 C C . GLU A 1 116 ? -2.146 0.521 -18.040 1.00 89.56 116 GLU A C 1
ATOM 921 O O . GLU A 1 116 ? -2.408 0.545 -16.835 1.00 89.56 116 GLU A O 1
ATOM 926 N N . HIS A 1 117 ? -0.902 0.335 -18.490 1.00 88.38 117 HIS A N 1
ATOM 927 C CA . HIS A 1 117 ? 0.253 0.152 -17.612 1.00 88.38 117 HIS A CA 1
ATOM 928 C C . HIS A 1 117 ? 0.535 1.410 -16.778 1.00 88.38 117 HIS A C 1
ATOM 930 O O . HIS A 1 117 ? 0.773 1.317 -15.577 1.00 88.38 117 HIS A O 1
ATOM 936 N N . GLY A 1 118 ? 0.446 2.604 -17.374 1.00 88.44 118 GLY A N 1
ATOM 937 C CA . GLY A 1 118 ? 0.621 3.879 -16.673 1.00 88.44 118 GLY A CA 1
ATOM 938 C C . GLY A 1 118 ? -0.477 4.151 -15.639 1.00 88.44 118 GLY A C 1
ATOM 939 O O . GLY A 1 118 ? -0.189 4.621 -14.534 1.00 88.44 118 GLY A O 1
ATOM 940 N N . ILE A 1 119 ? -1.729 3.795 -15.950 1.00 93.00 119 ILE A N 1
ATOM 941 C CA . ILE A 1 119 ? -2.836 3.827 -14.983 1.00 93.00 119 ILE A CA 1
ATOM 942 C C . ILE A 1 119 ? -2.565 2.830 -13.849 1.00 93.00 119 ILE A C 1
ATOM 944 O O . ILE A 1 119 ? -2.691 3.189 -12.679 1.00 93.00 119 ILE A O 1
ATOM 948 N N . GLY A 1 120 ? -2.141 1.607 -14.181 1.00 94.38 120 GLY A N 1
ATOM 949 C CA . GLY A 1 120 ? -1.777 0.575 -13.211 1.00 94.38 120 GLY A CA 1
ATOM 950 C C . GLY A 1 120 ? -0.691 1.034 -12.237 1.00 94.38 120 GLY A C 1
ATOM 951 O O . GLY A 1 120 ? -0.882 0.976 -11.020 1.00 94.38 120 GLY A O 1
ATOM 952 N N . ALA A 1 121 ? 0.401 1.587 -12.771 1.00 90.69 121 ALA A N 1
ATOM 953 C CA . ALA A 1 121 ? 1.498 2.149 -11.992 1.00 90.69 121 ALA A CA 1
ATOM 954 C C . ALA A 1 121 ? 1.004 3.262 -11.059 1.00 90.69 121 ALA A C 1
ATOM 956 O O . ALA A 1 121 ? 1.300 3.243 -9.867 1.00 90.69 121 ALA A O 1
ATOM 957 N N . THR A 1 122 ? 0.189 4.190 -11.574 1.00 93.56 122 THR A N 1
ATOM 958 C CA . THR A 1 122 ? -0.397 5.288 -10.785 1.00 93.56 122 THR A CA 1
ATOM 959 C C . THR A 1 122 ? -1.239 4.765 -9.621 1.00 93.56 122 THR A C 1
ATOM 961 O O . THR A 1 122 ? -1.089 5.219 -8.486 1.00 93.56 122 THR A O 1
ATOM 964 N N . LEU A 1 123 ? -2.102 3.780 -9.873 1.00 96.62 123 LEU A N 1
ATOM 965 C CA . LEU A 1 123 ? -2.945 3.177 -8.843 1.00 96.62 123 LEU A CA 1
ATOM 966 C C . LEU A 1 123 ? -2.126 2.410 -7.795 1.00 96.62 123 LEU A C 1
ATOM 968 O O . LEU A 1 123 ? -2.473 2.437 -6.614 1.00 96.62 123 LEU A O 1
ATOM 972 N N . MET A 1 124 ? -1.006 1.791 -8.178 1.00 94.06 124 MET A N 1
ATOM 973 C CA . MET A 1 124 ? -0.104 1.106 -7.246 1.00 94.06 124 MET A CA 1
ATOM 974 C C . MET A 1 124 ? 0.457 2.055 -6.167 1.00 94.06 124 MET A C 1
ATOM 976 O O . MET A 1 124 ? 0.600 1.646 -5.007 1.00 94.06 124 MET A O 1
ATOM 980 N N . PHE A 1 125 ? 0.684 3.341 -6.485 1.00 94.38 125 PHE A N 1
ATOM 981 C CA . PHE A 1 125 ? 1.116 4.352 -5.504 1.00 94.38 125 PHE A CA 1
ATOM 982 C C . PHE A 1 125 ? 0.106 4.573 -4.370 1.00 94.38 125 PHE A C 1
ATOM 984 O O . PHE A 1 125 ? 0.502 5.015 -3.290 1.00 94.38 125 PHE A O 1
ATOM 991 N N . LEU A 1 126 ? -1.169 4.196 -4.537 1.00 96.69 126 LEU A N 1
ATOM 992 C CA . LEU A 1 126 ? -2.169 4.246 -3.459 1.00 96.69 126 LEU A CA 1
ATOM 993 C C . LEU A 1 126 ? -1.849 3.290 -2.299 1.00 96.69 126 LEU A C 1
ATOM 995 O O . LEU A 1 126 ? -2.397 3.434 -1.204 1.00 96.69 126 LEU A O 1
ATOM 999 N N . THR A 1 127 ? -0.882 2.387 -2.474 1.00 95.69 127 THR A N 1
ATOM 1000 C CA . THR A 1 127 ? -0.341 1.592 -1.367 1.00 95.69 127 THR A CA 1
ATOM 1001 C C . THR A 1 127 ? 0.365 2.457 -0.310 1.00 95.69 127 THR A C 1
ATOM 1003 O O . THR A 1 127 ? 0.395 2.094 0.864 1.00 95.69 127 THR A O 1
ATOM 1006 N N . ILE A 1 128 ? 0.889 3.632 -0.678 1.00 96.62 128 ILE A N 1
ATOM 1007 C CA . ILE A 1 128 ? 1.516 4.575 0.262 1.00 96.62 128 ILE A CA 1
ATOM 1008 C C . ILE A 1 128 ? 0.492 5.143 1.260 1.00 96.62 128 ILE A C 1
ATOM 1010 O O . ILE A 1 128 ? 0.655 4.926 2.466 1.00 96.62 128 ILE A O 1
ATOM 1014 N N . PRO A 1 129 ? -0.587 5.833 0.830 1.00 97.81 129 PRO A N 1
ATOM 1015 C CA . PRO A 1 129 ? -1.593 6.325 1.764 1.00 97.81 129 PRO A CA 1
ATOM 1016 C C . PRO A 1 129 ? -2.322 5.187 2.497 1.00 97.81 129 PRO A C 1
ATOM 1018 O O . PRO A 1 129 ? -2.705 5.377 3.654 1.00 97.81 129 PRO A O 1
ATOM 1021 N N . PHE A 1 130 ? -2.446 3.994 1.897 1.00 97.81 130 PHE A N 1
ATOM 1022 C CA . PHE A 1 130 ? -2.885 2.782 2.601 1.00 97.81 130 PHE A CA 1
ATOM 1023 C C . PHE A 1 130 ? -1.992 2.457 3.810 1.00 97.81 130 PHE A C 1
ATOM 1025 O O . PHE A 1 130 ? -2.498 2.325 4.928 1.00 97.81 130 PHE A O 1
ATOM 1032 N N . LEU A 1 131 ? -0.672 2.374 3.611 1.00 97.75 131 LEU A N 1
ATOM 1033 C CA . LEU A 1 131 ? 0.295 2.043 4.662 1.00 97.75 131 LEU A CA 1
ATOM 1034 C C . LEU A 1 131 ? 0.305 3.085 5.783 1.00 97.75 131 LEU A C 1
ATOM 1036 O O . LEU A 1 131 ? 0.275 2.719 6.958 1.00 97.75 131 LEU A O 1
ATOM 1040 N N . PHE A 1 132 ? 0.263 4.377 5.446 1.00 98.25 132 PHE A N 1
ATOM 1041 C CA . PHE A 1 132 ? 0.169 5.441 6.449 1.00 98.25 132 PHE A CA 1
ATOM 1042 C C . PHE A 1 132 ? -1.117 5.360 7.274 1.00 98.25 132 PHE A C 1
ATOM 1044 O O . PHE A 1 132 ? -1.079 5.543 8.492 1.00 98.25 132 PHE A O 1
ATOM 1051 N N . ALA A 1 133 ? -2.252 5.062 6.641 1.00 98.19 133 ALA A N 1
ATOM 1052 C CA . ALA A 1 133 ? -3.512 4.912 7.354 1.00 98.19 133 ALA A CA 1
ATOM 1053 C C . ALA A 1 133 ? -3.515 3.667 8.258 1.00 98.19 133 ALA A C 1
ATOM 1055 O O . ALA A 1 133 ? -3.903 3.771 9.421 1.00 98.19 133 ALA A O 1
ATOM 1056 N N . GLN A 1 134 ? -3.004 2.523 7.789 1.00 97.75 134 GLN A N 1
ATOM 1057 C CA . GLN A 1 134 ? -2.838 1.333 8.631 1.00 97.75 134 GLN A CA 1
ATOM 1058 C C . GLN A 1 134 ? -1.866 1.583 9.794 1.00 97.75 134 GLN A C 1
ATOM 1060 O O . GLN A 1 134 ? -2.147 1.161 10.917 1.00 97.75 134 GLN A O 1
ATOM 1065 N N . LYS A 1 135 ? -0.756 2.303 9.562 1.00 97.94 135 LYS A N 1
ATOM 1066 C CA . LYS A 1 135 ? 0.194 2.726 10.609 1.00 97.94 135 LYS A CA 1
ATOM 1067 C C . LYS A 1 135 ? -0.514 3.532 11.684 1.00 97.94 135 LYS A C 1
ATOM 1069 O O . LYS A 1 135 ? -0.458 3.140 12.845 1.00 97.94 135 LYS A O 1
ATOM 1074 N N . TYR A 1 136 ? -1.216 4.588 11.289 1.00 98.12 136 TYR A N 1
ATOM 1075 C CA . TYR A 1 136 ? -1.950 5.444 12.215 1.00 98.12 136 TYR A CA 1
ATOM 1076 C C . TYR A 1 136 ? -2.958 4.645 13.054 1.00 98.12 136 TYR A C 1
ATOM 1078 O O . TYR A 1 136 ? -2.983 4.762 14.277 1.00 98.12 136 TYR A O 1
ATOM 1086 N N . ILE A 1 137 ? -3.752 3.779 12.412 1.00 97.94 137 ILE A N 1
ATOM 1087 C CA . ILE A 1 137 ? -4.724 2.933 13.115 1.00 97.94 137 ILE A CA 1
ATOM 1088 C C . ILE A 1 137 ? -4.015 2.033 14.133 1.00 97.94 137 ILE A C 1
ATOM 1090 O O . ILE A 1 137 ? -4.431 1.963 15.285 1.00 97.94 137 ILE A O 1
ATOM 1094 N N . ALA A 1 138 ? -2.928 1.369 13.742 1.00 97.44 138 ALA A N 1
ATOM 1095 C CA . ALA A 1 138 ? -2.190 0.486 14.639 1.00 97.44 138 ALA A CA 1
ATOM 1096 C C . ALA A 1 138 ? -1.506 1.227 15.802 1.00 97.44 138 ALA A C 1
ATOM 1098 O O . ALA A 1 138 ? -1.382 0.657 16.883 1.00 97.44 138 ALA A O 1
ATOM 1099 N N . GLU A 1 139 ? -1.067 2.474 15.609 1.00 97.62 139 GLU A N 1
ATOM 1100 C CA . GLU A 1 139 ? -0.554 3.324 16.693 1.00 97.62 139 GLU A CA 1
ATOM 1101 C C . GLU A 1 139 ? -1.666 3.638 17.697 1.00 97.62 139 GLU A C 1
ATOM 1103 O O . GLU A 1 139 ? -1.480 3.431 18.894 1.00 97.62 139 GLU A O 1
ATOM 1108 N N . LYS A 1 140 ? -2.859 4.014 17.221 1.00 97.56 140 LYS A N 1
ATOM 1109 C CA . LYS A 1 140 ? -4.010 4.280 18.096 1.00 97.56 140 LYS A CA 1
ATOM 1110 C C . LYS A 1 140 ? -4.532 3.044 18.815 1.00 97.56 140 LYS A C 1
ATOM 1112 O O . LYS A 1 140 ? -4.891 3.139 19.983 1.00 97.56 140 LYS A O 1
ATOM 1117 N N . LEU A 1 141 ? -4.510 1.878 18.177 1.00 96.31 141 LEU A N 1
ATOM 1118 C CA . LEU A 1 141 ? -4.846 0.615 18.842 1.00 96.31 141 LEU A CA 1
ATOM 1119 C C . LEU A 1 141 ? -3.786 0.183 19.867 1.00 96.31 141 LEU A C 1
ATOM 1121 O O . LEU A 1 141 ? -4.118 -0.508 20.823 1.00 96.31 141 LEU A O 1
ATOM 1125 N N . TYR A 1 142 ? -2.524 0.585 19.700 1.00 96.62 142 TYR A N 1
ATOM 1126 C CA . TYR A 1 142 ? -1.494 0.389 20.723 1.00 96.62 142 TYR A CA 1
ATOM 1127 C C . TYR A 1 142 ? -1.670 1.361 21.902 1.00 96.62 142 TYR A C 1
ATOM 1129 O O . TYR A 1 142 ? -1.559 0.957 23.057 1.00 96.62 142 TYR A O 1
ATOM 1137 N N . GLU A 1 143 ? -1.979 2.632 21.630 1.00 96.19 143 GLU A N 1
ATOM 1138 C CA . GLU A 1 143 ? -2.283 3.637 22.661 1.00 96.19 143 GLU A CA 1
ATOM 1139 C C . GLU A 1 143 ? -3.557 3.292 23.451 1.00 96.19 143 GLU A C 1
ATOM 1141 O O . GLU A 1 143 ? -3.651 3.589 24.643 1.00 96.19 143 GLU A O 1
ATOM 1146 N N . CYS A 1 144 ? -4.526 2.649 22.801 1.00 94.50 144 CYS A N 1
ATOM 1147 C CA . CYS A 1 144 ? -5.738 2.130 23.419 1.00 94.50 144 CYS A CA 1
ATOM 1148 C C . CYS A 1 144 ? -5.437 0.818 24.149 1.00 94.50 144 CYS A C 1
ATOM 1150 O O . CYS A 1 144 ? -5.620 -0.260 23.590 1.00 94.50 144 CYS A O 1
ATOM 1152 N N . ASP A 1 145 ? -4.941 0.909 25.383 1.00 92.06 145 ASP A N 1
ATOM 1153 C CA . ASP A 1 145 ? -4.729 -0.231 26.289 1.00 92.06 145 ASP A CA 1
ATOM 1154 C C . ASP A 1 145 ? -3.917 -1.393 25.678 1.00 92.06 145 ASP A C 1
ATOM 1156 O O . ASP A 1 145 ? -4.053 -2.546 26.084 1.00 92.06 145 ASP A O 1
ATOM 1160 N N . GLN A 1 146 ? -3.059 -1.097 24.694 1.00 92.50 146 GLN A N 1
ATOM 1161 C CA . GLN A 1 146 ? -2.220 -2.072 23.997 1.00 92.50 146 GLN A CA 1
ATOM 1162 C C . GLN A 1 146 ? -3.005 -3.238 23.372 1.00 92.50 146 GLN A C 1
ATOM 1164 O O . GLN A 1 146 ? -2.512 -4.368 23.330 1.00 92.50 146 GLN A O 1
ATOM 1169 N N . ILE A 1 147 ? -4.203 -2.968 22.832 1.00 92.44 147 ILE A N 1
ATOM 1170 C CA . ILE A 1 147 ? -5.010 -3.963 22.096 1.00 92.44 147 ILE A CA 1
ATOM 1171 C C . ILE A 1 147 ? -4.178 -4.655 21.009 1.00 92.44 147 ILE A C 1
ATOM 1173 O O . ILE A 1 147 ? -4.330 -5.853 20.762 1.00 92.44 147 ILE A O 1
ATOM 1177 N N . GLU A 1 148 ? -3.283 -3.905 20.362 1.00 94.06 148 GLU A N 1
ATOM 1178 C CA . GLU A 1 148 ? -2.316 -4.443 19.415 1.00 94.06 148 GLU A CA 1
ATOM 1179 C C . GLU A 1 148 ? -0.877 -4.062 19.759 1.00 94.06 148 GLU A C 1
ATOM 1181 O O . GLU A 1 148 ? -0.606 -3.036 20.374 1.00 94.06 148 GLU A O 1
ATOM 1186 N N . SER A 1 149 ? 0.080 -4.849 19.260 1.00 94.06 149 SER A N 1
ATOM 1187 C CA . SER A 1 149 ? 1.504 -4.525 19.364 1.00 94.06 149 SER A CA 1
ATOM 1188 C C . SER A 1 149 ? 1.866 -3.254 18.590 1.00 94.06 149 SER A C 1
ATOM 1190 O O . SER A 1 149 ? 1.383 -3.043 17.465 1.00 94.06 149 SER A O 1
ATOM 1192 N N . ARG A 1 150 ? 2.819 -2.485 19.129 1.00 95.75 150 ARG A N 1
ATOM 1193 C CA . ARG A 1 150 ? 3.376 -1.281 18.496 1.00 95.75 150 ARG A CA 1
ATOM 1194 C C . ARG A 1 150 ? 3.797 -1.543 17.035 1.00 95.75 150 ARG A C 1
ATOM 1196 O O . ARG A 1 150 ? 4.466 -2.544 16.765 1.00 95.75 150 ARG A O 1
ATOM 1203 N N . PRO A 1 151 ? 3.445 -0.679 16.067 1.00 96.19 151 PRO A N 1
ATOM 1204 C CA . PRO A 1 151 ? 3.629 -0.952 14.637 1.00 96.19 151 PRO A CA 1
ATOM 1205 C C . PRO A 1 151 ? 5.038 -0.686 14.089 1.00 96.19 151 PRO A C 1
ATOM 1207 O O . PRO A 1 151 ? 5.177 -0.160 12.993 1.00 96.19 151 PRO A O 1
ATOM 1210 N N . ILE A 1 152 ? 6.096 -1.101 14.792 1.00 97.19 152 ILE A N 1
ATOM 1211 C CA . ILE A 1 152 ? 7.491 -0.818 14.397 1.00 97.19 152 ILE A CA 1
ATOM 1212 C C . ILE A 1 152 ? 7.798 -1.341 12.984 1.00 97.19 152 ILE A C 1
ATOM 1214 O O . ILE A 1 152 ? 8.196 -0.570 12.114 1.00 97.19 152 ILE A O 1
ATOM 1218 N N . SER A 1 153 ? 7.548 -2.626 12.719 1.00 96.38 153 SER A N 1
ATOM 1219 C CA . SER A 1 153 ? 7.806 -3.216 11.397 1.00 96.38 153 SER A CA 1
ATOM 1220 C C . SER A 1 153 ? 6.958 -2.576 10.294 1.00 96.38 153 SER A C 1
ATOM 1222 O O . SER A 1 153 ? 7.432 -2.408 9.177 1.00 96.38 153 SER A O 1
ATOM 1224 N N . MET A 1 154 ? 5.723 -2.168 10.607 1.00 96.50 154 MET A N 1
ATOM 1225 C CA . MET A 1 154 ? 4.847 -1.504 9.638 1.00 96.50 154 MET A CA 1
ATOM 1226 C C . MET A 1 154 ? 5.341 -0.099 9.309 1.00 96.50 154 MET A C 1
ATOM 1228 O O . MET A 1 154 ? 5.294 0.304 8.153 1.00 96.50 154 MET A O 1
ATOM 1232 N N . THR A 1 155 ? 5.872 0.622 10.298 1.00 97.75 155 THR A N 1
ATOM 1233 C CA . THR A 1 155 ? 6.525 1.920 10.103 1.00 97.75 155 THR A CA 1
ATOM 1234 C C . THR A 1 155 ? 7.739 1.799 9.187 1.00 97.75 155 THR A C 1
ATOM 1236 O O . THR A 1 155 ? 7.869 2.593 8.260 1.00 97.75 155 THR A O 1
ATOM 1239 N N . ILE A 1 156 ? 8.586 0.783 9.390 1.00 97.31 156 ILE A N 1
ATOM 1240 C CA . ILE A 1 156 ? 9.749 0.530 8.525 1.00 97.31 156 ILE A CA 1
ATOM 1241 C C . ILE A 1 156 ? 9.296 0.282 7.081 1.00 97.31 156 ILE A C 1
ATOM 1243 O O . ILE A 1 156 ? 9.759 0.965 6.172 1.00 97.31 156 ILE A O 1
ATOM 1247 N N . VAL A 1 157 ? 8.341 -0.632 6.873 1.00 97.19 157 VAL A N 1
ATOM 1248 C CA . VAL A 1 157 ? 7.798 -0.925 5.534 1.00 97.19 157 VAL A CA 1
ATOM 1249 C C . VAL A 1 157 ? 7.160 0.316 4.904 1.00 97.19 157 VAL A C 1
ATOM 1251 O O . VAL A 1 157 ? 7.383 0.586 3.729 1.00 97.19 157 VAL A O 1
ATOM 1254 N N . THR A 1 158 ? 6.427 1.114 5.685 1.00 97.56 158 THR A N 1
ATOM 1255 C CA . THR A 1 158 ? 5.822 2.368 5.209 1.00 97.56 158 THR A CA 1
ATOM 1256 C C . THR A 1 158 ? 6.881 3.300 4.633 1.00 97.56 158 THR A C 1
ATOM 1258 O O . THR A 1 158 ? 6.688 3.820 3.538 1.00 97.56 158 THR A O 1
ATOM 1261 N N . TYR A 1 159 ? 8.016 3.484 5.312 1.00 97.00 159 TYR A N 1
ATOM 1262 C CA . TYR A 1 159 ? 9.093 4.333 4.798 1.00 97.00 159 TYR A CA 1
ATOM 1263 C C . TYR A 1 159 ? 9.814 3.727 3.597 1.00 97.00 159 TYR A C 1
ATOM 1265 O O . TYR A 1 159 ? 10.070 4.456 2.642 1.00 97.00 159 TYR A O 1
ATOM 1273 N N . ILE A 1 160 ? 10.075 2.415 3.598 1.00 96.75 160 ILE A N 1
ATOM 1274 C CA . ILE A 1 160 ? 10.672 1.725 2.442 1.00 96.75 160 ILE A CA 1
ATOM 1275 C C . ILE A 1 160 ? 9.824 1.963 1.190 1.00 96.75 160 ILE A C 1
ATOM 1277 O O . ILE A 1 160 ? 10.358 2.375 0.168 1.00 96.75 160 ILE A O 1
ATOM 1281 N N . VAL A 1 161 ? 8.506 1.772 1.273 1.00 96.19 161 VAL A N 1
ATOM 1282 C CA . VAL A 1 161 ? 7.603 1.933 0.123 1.00 96.19 161 VAL A CA 1
ATOM 1283 C C . VAL A 1 161 ? 7.437 3.409 -0.261 1.00 96.19 161 VAL A C 1
ATOM 1285 O O . VAL A 1 161 ? 7.476 3.742 -1.444 1.00 96.19 161 VAL A O 1
ATOM 1288 N N . SER A 1 162 ? 7.287 4.304 0.722 1.00 96.12 162 SER A N 1
ATOM 1289 C CA . SER A 1 162 ? 7.023 5.733 0.474 1.00 96.12 162 SER A CA 1
ATOM 1290 C C . SER A 1 162 ? 8.223 6.483 -0.093 1.00 96.12 162 SER A C 1
ATOM 1292 O O . SER A 1 162 ? 8.035 7.444 -0.829 1.00 96.12 162 SER A O 1
ATOM 1294 N N . ILE A 1 163 ? 9.442 6.069 0.256 1.00 95.94 163 ILE A N 1
ATOM 1295 C CA . ILE A 1 163 ? 10.682 6.655 -0.271 1.00 95.94 163 ILE A CA 1
ATOM 1296 C C . ILE A 1 163 ? 11.143 5.883 -1.509 1.00 95.94 163 ILE A C 1
ATOM 1298 O O . ILE A 1 163 ? 11.568 6.487 -2.491 1.00 95.94 163 ILE A O 1
ATOM 1302 N N . GLY A 1 164 ? 11.029 4.554 -1.474 1.00 95.62 164 GLY A N 1
ATOM 1303 C CA . GLY A 1 164 ? 11.512 3.661 -2.518 1.00 95.62 164 GLY A CA 1
ATOM 1304 C C . GLY A 1 164 ? 10.874 3.942 -3.870 1.00 95.62 164 GLY A C 1
ATOM 1305 O O . GLY A 1 164 ? 11.601 4.211 -4.821 1.00 95.62 164 GLY A O 1
ATOM 1306 N N . TRP A 1 165 ? 9.540 3.948 -3.971 1.00 93.62 165 TRP A N 1
ATOM 1307 C CA . TRP A 1 165 ? 8.876 4.135 -5.269 1.00 93.62 165 TRP A CA 1
ATOM 1308 C C . TRP A 1 165 ? 9.184 5.476 -5.948 1.00 93.62 165 TRP A C 1
ATOM 1310 O O . TRP A 1 165 ? 9.542 5.456 -7.132 1.00 93.62 165 TRP A O 1
ATOM 1320 N N . PRO A 1 166 ? 9.111 6.635 -5.258 1.00 92.75 166 PRO A N 1
ATOM 1321 C CA . PRO A 1 166 ? 9.531 7.903 -5.852 1.00 92.75 166 PRO A CA 1
ATOM 1322 C C . PRO A 1 166 ? 11.005 7.913 -6.270 1.00 92.75 166 PRO A C 1
ATOM 1324 O O . PRO A 1 166 ? 11.331 8.411 -7.349 1.00 92.75 166 PRO A O 1
ATOM 1327 N N . LEU A 1 167 ? 11.893 7.332 -5.454 1.00 94.50 167 LEU A N 1
ATOM 1328 C CA . LEU A 1 167 ? 13.321 7.255 -5.760 1.00 94.50 167 LEU A CA 1
ATOM 1329 C C . LEU A 1 167 ? 13.582 6.408 -7.011 1.00 94.50 167 LEU A C 1
ATOM 1331 O O . LEU A 1 167 ? 14.262 6.867 -7.923 1.00 94.50 167 LEU A O 1
ATOM 1335 N N . ILE A 1 168 ? 12.998 5.211 -7.086 1.00 94.31 168 ILE A N 1
ATOM 1336 C CA . ILE A 1 168 ? 13.093 4.309 -8.242 1.00 94.31 168 ILE A CA 1
ATOM 1337 C C . ILE A 1 168 ? 12.590 5.006 -9.506 1.00 94.31 168 ILE A C 1
ATOM 1339 O O . ILE A 1 168 ? 13.291 5.029 -10.515 1.00 94.31 168 ILE A O 1
ATOM 1343 N N . SER A 1 169 ? 11.412 5.632 -9.434 1.00 90.56 169 SER A N 1
ATOM 1344 C CA . SER A 1 169 ? 10.815 6.350 -10.567 1.00 90.56 169 SER A CA 1
ATOM 1345 C C . SER A 1 169 ? 11.726 7.477 -11.056 1.00 90.56 169 SER A C 1
ATOM 1347 O O . SER A 1 169 ? 11.932 7.635 -12.257 1.00 90.56 169 SER A O 1
ATOM 1349 N N . THR A 1 170 ? 12.335 8.217 -10.126 1.00 92.56 170 THR A N 1
ATOM 1350 C CA . THR A 1 170 ? 13.292 9.285 -10.444 1.00 92.56 170 THR A CA 1
ATOM 1351 C C . THR A 1 170 ? 14.548 8.728 -11.113 1.00 92.56 170 THR A C 1
ATOM 1353 O O . THR A 1 170 ? 14.987 9.265 -12.126 1.00 92.56 170 THR A O 1
ATOM 1356 N N . ILE A 1 171 ? 15.116 7.631 -10.599 1.00 93.31 171 ILE A N 1
ATOM 1357 C CA . ILE A 1 171 ? 16.310 7.006 -11.187 1.00 93.31 171 ILE A CA 1
ATOM 1358 C C . ILE A 1 171 ? 16.007 6.472 -12.592 1.00 93.31 171 ILE A C 1
ATOM 1360 O O . ILE A 1 171 ? 16.827 6.663 -13.490 1.00 93.31 171 ILE A O 1
ATOM 1364 N N . PHE A 1 172 ? 14.837 5.861 -12.813 1.00 88.81 172 PHE A N 1
ATOM 1365 C CA . PHE A 1 172 ? 14.418 5.418 -14.146 1.00 88.81 172 PHE A CA 1
ATOM 1366 C C . PHE A 1 172 ? 14.292 6.584 -15.124 1.00 88.81 172 PHE A C 1
ATOM 1368 O O . PHE A 1 172 ? 14.854 6.522 -16.215 1.00 88.81 172 PHE A O 1
ATOM 1375 N N . VAL A 1 173 ? 13.621 7.667 -14.724 1.00 89.81 173 VAL A N 1
ATOM 1376 C CA . VAL A 1 173 ? 13.506 8.891 -15.531 1.00 89.81 173 VAL A CA 1
ATOM 1377 C C . VAL A 1 173 ? 14.889 9.444 -15.880 1.00 89.81 173 VAL A C 1
ATOM 1379 O O . VAL A 1 173 ? 15.165 9.699 -17.049 1.00 89.81 173 VAL A O 1
ATOM 1382 N N . CYS A 1 174 ? 15.792 9.566 -14.903 1.00 90.88 174 CYS A N 1
ATOM 1383 C CA . CYS A 1 174 ? 17.156 10.042 -15.137 1.00 90.88 174 CYS A CA 1
ATOM 1384 C C . CYS A 1 174 ? 17.948 9.117 -16.072 1.00 90.88 174 CYS A C 1
ATOM 1386 O O . CYS A 1 174 ? 18.626 9.604 -16.971 1.00 90.88 174 CYS A O 1
ATOM 1388 N N . SER A 1 175 ? 17.857 7.797 -15.886 1.00 89.25 175 SER A N 1
ATOM 1389 C CA . SER A 1 175 ? 18.512 6.807 -16.749 1.00 89.25 175 SER A CA 1
ATOM 1390 C C . SER A 1 175 ? 18.083 6.972 -18.211 1.00 89.25 175 SER A C 1
ATOM 1392 O O . SER A 1 175 ? 18.932 7.065 -19.095 1.00 89.25 175 SER A O 1
ATOM 1394 N N . LEU A 1 176 ? 16.778 7.103 -18.458 1.00 87.25 176 LEU A N 1
ATOM 1395 C CA . LEU A 1 176 ? 16.223 7.281 -19.800 1.00 87.25 176 LEU A CA 1
ATOM 1396 C C . LEU A 1 176 ? 16.629 8.620 -20.430 1.00 87.25 176 LEU A C 1
ATOM 1398 O O . LEU A 1 176 ? 17.025 8.659 -21.591 1.00 87.25 176 LEU A O 1
ATOM 1402 N N . LEU A 1 177 ? 16.596 9.710 -19.657 1.00 89.12 177 LEU A N 1
ATOM 1403 C CA . LEU A 1 177 ? 17.006 11.036 -20.132 1.00 89.12 177 LEU A CA 1
ATOM 1404 C C . LEU A 1 177 ? 18.507 11.126 -20.440 1.00 89.12 177 LEU A C 1
ATOM 1406 O O . LEU A 1 177 ? 18.889 11.835 -21.364 1.00 89.12 177 LEU A O 1
ATOM 1410 N N . ILE A 1 178 ? 19.358 10.419 -19.686 1.00 87.12 178 ILE A N 1
ATOM 1411 C CA . ILE A 1 178 ? 20.803 10.342 -19.963 1.00 87.12 178 ILE A CA 1
ATOM 1412 C C . ILE A 1 178 ? 21.069 9.535 -21.233 1.00 87.12 178 ILE A C 1
ATOM 1414 O O . ILE A 1 178 ? 22.011 9.839 -21.962 1.00 87.12 178 ILE A O 1
ATOM 1418 N N . HIS A 1 179 ? 20.271 8.496 -21.487 1.00 82.19 179 HIS A N 1
ATOM 1419 C CA . HIS A 1 179 ? 20.419 7.696 -22.693 1.00 82.19 179 HIS A CA 1
ATOM 1420 C C . HIS A 1 179 ? 19.996 8.475 -23.945 1.00 82.19 179 HIS A C 1
ATOM 1422 O O . HIS A 1 179 ? 20.749 8.519 -24.917 1.00 82.19 179 HIS A O 1
ATOM 1428 N N . SER A 1 180 ? 18.816 9.098 -23.912 1.00 86.25 180 SER A N 1
ATOM 1429 C CA . SER A 1 180 ? 18.245 9.812 -25.064 1.00 86.25 180 SER A CA 1
ATOM 1430 C C . SER A 1 180 ? 16.932 10.520 -24.703 1.00 86.25 180 SER A C 1
ATOM 1432 O O . SER A 1 180 ? 16.860 11.747 -24.684 1.00 86.25 180 SER A O 1
ATOM 1434 N N . SER A 1 181 ? 15.868 9.756 -24.447 1.00 87.69 181 SER A N 1
ATOM 1435 C CA . SER A 1 181 ? 14.504 10.244 -24.272 1.00 87.69 181 SER A CA 1
ATOM 1436 C C . SER A 1 181 ? 13.694 9.342 -23.338 1.00 87.69 181 SER A C 1
ATOM 1438 O O . SER A 1 181 ? 13.990 8.166 -23.158 1.00 87.69 181 SER A O 1
ATOM 1440 N N . LEU A 1 182 ? 12.605 9.865 -22.769 1.00 83.25 182 LEU A N 1
ATOM 1441 C CA . LEU A 1 182 ? 11.666 9.044 -21.988 1.00 83.25 182 LEU A CA 1
ATOM 1442 C C . LEU A 1 182 ? 10.920 8.013 -22.844 1.00 83.25 182 LEU A C 1
ATOM 1444 O O . LEU A 1 182 ? 10.481 6.991 -22.319 1.00 83.25 182 LEU A O 1
ATOM 1448 N N . MET A 1 183 ? 10.782 8.268 -24.148 1.00 82.44 183 MET A N 1
ATOM 1449 C CA . MET A 1 183 ? 10.065 7.371 -25.059 1.00 82.44 183 MET A CA 1
ATOM 1450 C C . MET A 1 183 ? 10.833 6.074 -25.313 1.00 82.44 183 MET A C 1
ATOM 1452 O O . MET A 1 183 ? 10.238 5.054 -25.652 1.00 82.44 183 MET A O 1
ATOM 1456 N N . ASP A 1 184 ? 12.136 6.082 -25.060 1.00 78.50 184 ASP A N 1
ATOM 1457 C CA . ASP A 1 184 ? 13.022 4.937 -25.221 1.00 78.50 184 ASP A CA 1
ATOM 1458 C C . ASP A 1 184 ? 12.707 3.800 -24.239 1.00 78.50 184 ASP A C 1
ATOM 1460 O O . ASP A 1 184 ? 13.009 2.640 -24.513 1.00 78.50 184 ASP A O 1
ATOM 1464 N N . TRP A 1 185 ? 11.991 4.082 -23.145 1.00 75.56 185 TRP A N 1
ATOM 1465 C CA . TRP A 1 185 ? 11.433 3.042 -22.274 1.00 75.56 185 TRP A CA 1
ATOM 1466 C C . TRP A 1 185 ? 10.494 2.081 -23.018 1.00 75.56 185 TRP A C 1
ATOM 1468 O O . TRP A 1 185 ? 10.423 0.894 -22.686 1.00 75.56 185 TRP A O 1
ATOM 1478 N N . PHE A 1 186 ? 9.788 2.586 -24.032 1.00 75.50 186 PHE A N 1
ATOM 1479 C CA . PHE A 1 186 ? 8.855 1.812 -24.854 1.00 75.50 186 PHE A CA 1
ATOM 1480 C C . PHE A 1 186 ? 9.543 1.101 -26.018 1.00 75.50 186 PHE A C 1
ATOM 1482 O O . PHE A 1 186 ? 8.889 0.382 -26.771 1.00 75.50 186 PHE A O 1
ATOM 1489 N N . ASN A 1 187 ? 10.860 1.251 -26.160 1.00 79.75 187 ASN A N 1
ATOM 1490 C CA . ASN A 1 187 ? 11.635 0.486 -27.116 1.00 79.75 187 ASN A CA 1
ATOM 1491 C C . ASN A 1 187 ? 12.112 -0.823 -26.463 1.00 79.75 187 ASN A C 1
ATOM 1493 O O . ASN A 1 187 ? 13.028 -0.846 -25.637 1.00 79.75 187 ASN A O 1
ATOM 1497 N N . GLN A 1 188 ? 11.465 -1.932 -26.828 1.00 78.81 188 GLN A N 1
ATOM 1498 C CA . GLN A 1 188 ? 11.783 -3.252 -26.285 1.00 78.81 188 GLN A CA 1
ATOM 1499 C C . GLN A 1 188 ? 13.212 -3.691 -26.619 1.00 78.81 188 GLN A C 1
ATOM 1501 O O . GLN A 1 188 ? 13.899 -4.233 -25.750 1.00 78.81 188 GLN A O 1
ATOM 1506 N N . ASP A 1 189 ? 13.672 -3.424 -27.841 1.00 82.00 189 ASP A N 1
ATOM 1507 C CA . ASP A 1 189 ? 15.013 -3.806 -28.283 1.00 82.00 189 ASP A CA 1
ATOM 1508 C C . ASP A 1 189 ? 16.082 -3.067 -27.488 1.00 82.00 189 ASP A C 1
ATOM 1510 O O . ASP A 1 189 ? 17.088 -3.664 -27.100 1.00 82.00 189 ASP A O 1
ATOM 1514 N N . LEU A 1 190 ? 15.828 -1.797 -27.168 1.00 78.12 190 LEU A N 1
ATOM 1515 C CA . LEU A 1 190 ? 16.721 -1.015 -26.330 1.00 78.12 190 LEU A CA 1
ATOM 1516 C C . LEU A 1 190 ? 16.767 -1.534 -24.889 1.00 78.12 190 LEU A C 1
ATOM 1518 O O . LEU A 1 190 ? 17.840 -1.613 -24.304 1.00 78.12 190 LEU A O 1
ATOM 1522 N N . ARG A 1 191 ? 15.631 -1.917 -24.298 1.00 74.00 191 ARG A N 1
ATOM 1523 C CA . ARG A 1 191 ? 15.615 -2.458 -22.927 1.00 74.00 191 ARG A CA 1
ATOM 1524 C C . ARG A 1 191 ? 16.327 -3.802 -22.807 1.00 74.00 191 ARG A C 1
ATOM 1526 O O . ARG A 1 191 ? 16.948 -4.068 -21.780 1.00 74.00 191 ARG A O 1
ATOM 1533 N N . LEU A 1 192 ? 16.214 -4.650 -23.828 1.00 80.69 192 LEU A N 1
ATOM 1534 C CA . LEU A 1 192 ? 16.882 -5.952 -23.861 1.00 80.69 192 LEU A CA 1
ATOM 1535 C C . LEU A 1 192 ? 18.382 -5.819 -24.139 1.00 80.69 192 LEU A C 1
ATOM 1537 O O . LEU A 1 192 ? 19.173 -6.567 -23.571 1.00 80.69 192 LEU A O 1
ATOM 1541 N N . ASN A 1 193 ? 18.763 -4.848 -24.969 1.00 83.06 193 ASN A N 1
ATOM 1542 C CA . ASN A 1 193 ? 20.137 -4.639 -25.420 1.00 83.06 193 ASN A CA 1
ATOM 1543 C C . ASN A 1 193 ? 20.688 -3.289 -24.947 1.00 83.06 193 ASN A C 1
ATOM 1545 O O . ASN A 1 193 ? 21.366 -2.587 -25.697 1.00 83.06 193 ASN A O 1
ATOM 1549 N N . PHE A 1 194 ? 20.368 -2.909 -23.709 1.00 82.00 194 PHE A N 1
ATOM 1550 C CA . PHE A 1 194 ? 20.735 -1.600 -23.181 1.00 82.00 194 PHE A CA 1
ATOM 1551 C C . PHE A 1 194 ? 22.272 -1.484 -23.136 1.00 82.00 194 PHE A C 1
ATOM 1553 O O . PHE A 1 194 ? 22.909 -2.360 -22.539 1.00 82.00 194 PHE A O 1
ATOM 1560 N N . PRO A 1 195 ? 22.887 -0.451 -23.751 1.00 83.69 195 PRO A N 1
ATOM 1561 C CA . PRO A 1 195 ? 24.341 -0.388 -23.914 1.00 83.69 195 PRO A CA 1
ATOM 1562 C C . PRO A 1 195 ? 25.076 -0.422 -22.573 1.00 83.69 195 PRO A C 1
ATOM 1564 O O . PRO A 1 195 ? 24.884 0.454 -21.730 1.00 83.69 195 PRO A O 1
ATOM 1567 N N . ASN A 1 196 ? 25.909 -1.442 -22.361 1.00 84.81 196 ASN A N 1
ATOM 1568 C CA . ASN A 1 196 ? 26.536 -1.728 -21.066 1.00 84.81 196 ASN A CA 1
ATOM 1569 C C . ASN A 1 196 ? 27.696 -0.782 -20.696 1.00 84.81 196 ASN A C 1
ATOM 1571 O O . ASN A 1 196 ? 28.171 -0.795 -19.559 1.00 84.81 196 ASN A O 1
ATOM 1575 N N . ASP A 1 197 ? 28.132 0.041 -21.641 1.00 85.75 197 ASP A N 1
ATOM 1576 C CA . ASP A 1 197 ? 29.152 1.077 -21.515 1.00 85.75 197 ASP A CA 1
ATOM 1577 C C . ASP A 1 197 ? 28.568 2.456 -21.152 1.00 85.75 197 ASP A C 1
ATOM 1579 O O . ASP A 1 197 ? 29.309 3.372 -20.794 1.00 85.75 197 ASP A O 1
ATOM 1583 N N . SER A 1 198 ? 27.240 2.609 -21.169 1.00 86.62 198 SER A N 1
ATOM 1584 C CA . SER A 1 198 ? 26.568 3.869 -20.851 1.00 86.62 198 SER A CA 1
ATOM 1585 C C . SER A 1 198 ? 26.346 4.061 -19.339 1.00 86.62 198 SER A C 1
ATOM 1587 O O . SER A 1 198 ? 25.867 3.145 -18.664 1.00 86.62 198 SER A O 1
ATOM 1589 N N . PRO A 1 199 ? 26.546 5.272 -18.779 1.00 88.50 199 PRO A N 1
ATOM 1590 C CA . PRO A 1 199 ? 26.123 5.602 -17.412 1.00 88.50 199 PRO A CA 1
ATOM 1591 C C . PRO A 1 199 ? 24.633 5.322 -17.146 1.00 88.50 199 PRO A C 1
ATOM 1593 O O . PRO A 1 199 ? 24.255 4.938 -16.036 1.00 88.50 199 PRO A O 1
ATOM 1596 N N . ALA A 1 200 ? 23.787 5.452 -18.175 1.00 89.12 200 ALA A N 1
ATOM 1597 C CA . ALA A 1 200 ? 22.360 5.160 -18.087 1.00 89.12 200 ALA A CA 1
ATOM 1598 C C . ALA A 1 200 ? 22.078 3.691 -17.736 1.00 89.12 200 ALA A C 1
ATOM 1600 O O . ALA A 1 200 ? 21.140 3.420 -16.985 1.00 89.12 200 ALA A O 1
ATOM 1601 N N . PHE A 1 201 ? 22.911 2.753 -18.200 1.00 89.44 201 PHE A N 1
ATOM 1602 C CA . PHE A 1 201 ? 22.767 1.323 -17.919 1.00 89.44 201 PHE A CA 1
ATOM 1603 C C . PHE A 1 201 ? 22.955 0.997 -16.440 1.00 89.44 201 PHE A C 1
ATOM 1605 O O . PHE A 1 201 ? 22.182 0.232 -15.860 1.00 89.44 201 PHE A O 1
ATOM 1612 N N . TYR A 1 202 ? 23.957 1.603 -15.803 1.00 90.62 202 TYR A N 1
ATOM 1613 C CA . TYR A 1 202 ? 24.215 1.402 -14.378 1.00 90.62 202 TYR A CA 1
ATOM 1614 C C . TYR A 1 202 ? 23.072 1.951 -13.524 1.00 90.62 202 TYR A C 1
ATOM 1616 O O . TYR A 1 202 ? 22.624 1.274 -12.597 1.00 90.62 202 TYR A O 1
ATOM 1624 N N . LEU A 1 203 ? 22.545 3.128 -13.877 1.00 91.75 203 LEU A N 1
ATOM 1625 C CA . LEU A 1 203 ? 21.369 3.701 -13.220 1.00 91.75 203 LEU A CA 1
ATOM 1626 C C . LEU A 1 203 ? 20.124 2.828 -13.414 1.00 91.75 203 LEU A C 1
ATOM 1628 O O . LEU A 1 203 ? 19.419 2.562 -12.443 1.00 91.75 203 LEU A O 1
ATOM 1632 N N . TYR A 1 204 ? 19.890 2.322 -14.630 1.00 88.44 204 TYR A N 1
ATOM 1633 C CA . TYR A 1 204 ? 18.782 1.411 -14.927 1.00 88.44 204 TYR A CA 1
ATOM 1634 C C . TYR A 1 204 ? 18.851 0.149 -14.062 1.00 88.44 204 TYR A C 1
ATOM 1636 O O . TYR A 1 204 ? 17.891 -0.207 -13.382 1.00 88.44 204 TYR A O 1
ATOM 1644 N N . ARG A 1 205 ? 20.013 -0.516 -14.029 1.00 90.12 205 ARG A N 1
ATOM 1645 C CA . ARG A 1 205 ? 20.211 -1.728 -13.221 1.00 90.12 205 ARG A CA 1
ATOM 1646 C C . ARG A 1 205 ? 20.046 -1.460 -11.733 1.00 90.12 205 ARG A C 1
ATOM 1648 O O . ARG A 1 205 ? 19.461 -2.282 -11.034 1.00 90.12 205 ARG A O 1
ATOM 1655 N N . PHE A 1 206 ? 20.546 -0.326 -11.253 1.00 92.31 206 PHE A N 1
ATOM 1656 C CA . PHE A 1 206 ? 20.373 0.071 -9.864 1.00 92.31 206 PHE A CA 1
ATOM 1657 C C . PHE A 1 206 ? 18.893 0.298 -9.521 1.00 92.31 206 PHE A C 1
ATOM 1659 O O . PHE A 1 206 ? 18.431 -0.211 -8.501 1.00 92.31 206 PHE A O 1
ATOM 1666 N N . ALA A 1 207 ? 18.128 0.961 -10.397 1.00 92.38 207 ALA A N 1
ATOM 1667 C CA . ALA A 1 207 ? 16.684 1.132 -10.235 1.00 92.38 207 ALA A CA 1
ATOM 1668 C C . ALA A 1 207 ? 15.939 -0.210 -10.183 1.00 92.38 207 ALA A C 1
ATOM 1670 O O . ALA A 1 207 ? 15.120 -0.399 -9.290 1.00 92.38 207 ALA A O 1
ATOM 1671 N N . ILE A 1 208 ? 16.279 -1.163 -11.060 1.00 90.88 208 ILE A N 1
ATOM 1672 C CA . ILE A 1 208 ? 15.699 -2.518 -11.053 1.00 90.88 208 ILE A CA 1
ATOM 1673 C C . ILE A 1 208 ? 16.008 -3.246 -9.736 1.00 90.88 208 ILE A C 1
ATOM 1675 O O . ILE A 1 208 ? 15.123 -3.857 -9.143 1.00 90.88 208 ILE A O 1
ATOM 1679 N N . ILE A 1 209 ? 17.245 -3.175 -9.230 1.00 92.56 209 ILE A N 1
ATOM 1680 C CA . ILE A 1 209 ? 17.593 -3.792 -7.937 1.00 92.56 209 ILE A CA 1
ATOM 1681 C C . ILE A 1 209 ? 16.753 -3.179 -6.807 1.00 92.56 209 ILE A C 1
ATOM 1683 O O . ILE A 1 209 ? 16.197 -3.913 -5.988 1.00 92.56 209 ILE A O 1
ATOM 1687 N N . LEU A 1 210 ? 16.636 -1.849 -6.766 1.00 95.06 210 LEU A N 1
ATOM 1688 C CA . LEU A 1 210 ? 15.812 -1.156 -5.774 1.00 95.06 210 LEU A CA 1
ATOM 1689 C C . LEU A 1 210 ? 14.327 -1.517 -5.899 1.00 95.06 210 LEU A C 1
ATOM 1691 O O . LEU A 1 210 ? 13.676 -1.738 -4.880 1.00 95.06 210 LEU A O 1
ATOM 1695 N N . GLU A 1 211 ? 13.804 -1.620 -7.120 1.00 92.94 211 GLU A N 1
ATOM 1696 C CA . GLU A 1 211 ? 12.434 -2.053 -7.403 1.00 92.94 211 GLU A CA 1
ATOM 1697 C C . GLU A 1 211 ? 12.144 -3.416 -6.779 1.00 92.94 211 GLU A C 1
ATOM 1699 O O . GLU A 1 211 ? 11.195 -3.546 -6.003 1.00 92.94 211 GLU A O 1
ATOM 1704 N N . TRP A 1 212 ? 13.007 -4.407 -7.004 1.00 92.69 212 TRP A N 1
ATOM 1705 C CA . TRP A 1 212 ? 12.848 -5.728 -6.395 1.00 92.69 212 TRP A CA 1
ATOM 1706 C C . TRP A 1 212 ? 12.924 -5.693 -4.865 1.00 92.69 212 TRP A C 1
ATOM 1708 O O . TRP A 1 212 ? 12.157 -6.391 -4.200 1.00 92.69 212 TRP A O 1
ATOM 1718 N N . LEU A 1 213 ? 13.787 -4.858 -4.278 1.00 92.44 213 LEU A N 1
ATOM 1719 C CA . LEU A 1 213 ? 13.844 -4.691 -2.821 1.00 92.44 213 LEU A CA 1
ATOM 1720 C C . LEU A 1 213 ? 12.548 -4.090 -2.256 1.00 92.44 213 LEU A C 1
ATOM 1722 O O . LEU A 1 213 ? 12.058 -4.546 -1.218 1.00 92.44 213 LEU A O 1
ATOM 1726 N N . VAL A 1 214 ? 11.960 -3.107 -2.944 1.00 94.81 214 VAL A N 1
ATOM 1727 C CA . VAL A 1 214 ? 10.661 -2.534 -2.564 1.00 94.81 214 VAL A CA 1
ATOM 1728 C C . VAL A 1 214 ? 9.548 -3.567 -2.728 1.00 94.81 214 VAL A C 1
ATOM 1730 O O . VAL A 1 214 ? 8.750 -3.730 -1.804 1.00 94.81 214 VAL A O 1
ATOM 1733 N N . ILE A 1 215 ? 9.527 -4.334 -3.822 1.00 91.88 215 ILE A N 1
ATOM 1734 C CA . ILE A 1 215 ? 8.545 -5.408 -4.044 1.00 91.88 215 ILE A CA 1
ATOM 1735 C C . ILE A 1 215 ? 8.606 -6.448 -2.917 1.00 91.88 215 ILE A C 1
ATOM 1737 O O . ILE A 1 215 ? 7.576 -6.813 -2.348 1.00 91.88 215 ILE A O 1
ATOM 1741 N N . MET A 1 216 ? 9.806 -6.875 -2.517 1.00 92.12 216 MET A N 1
ATOM 1742 C CA . MET A 1 216 ? 9.980 -7.837 -1.424 1.00 92.12 216 MET A CA 1
ATOM 1743 C C . MET A 1 216 ? 9.434 -7.322 -0.082 1.00 92.12 216 MET A C 1
ATOM 1745 O O . MET A 1 216 ? 8.969 -8.116 0.742 1.00 92.12 216 MET A O 1
ATOM 1749 N N . SER A 1 217 ? 9.410 -6.002 0.134 1.00 94.12 217 SER A N 1
ATOM 1750 C CA . SER A 1 217 ? 8.840 -5.407 1.350 1.00 94.12 217 SER A CA 1
ATOM 1751 C C . SER A 1 217 ? 7.320 -5.610 1.477 1.00 94.12 217 SER A C 1
ATOM 1753 O O . SER A 1 217 ? 6.805 -5.665 2.599 1.00 94.12 217 SER A O 1
ATOM 1755 N N . TYR A 1 218 ? 6.596 -5.832 0.371 1.00 91.75 218 TYR A N 1
ATOM 1756 C CA . TYR A 1 218 ? 5.165 -6.157 0.417 1.00 91.75 218 TYR A CA 1
ATOM 1757 C C . TYR A 1 218 ? 4.887 -7.511 1.063 1.00 91.75 218 TYR A C 1
ATOM 1759 O O . TYR A 1 218 ? 3.906 -7.659 1.789 1.00 91.75 218 TYR A O 1
ATOM 1767 N N . THR A 1 219 ? 5.781 -8.485 0.906 1.00 91.88 219 THR A N 1
ATOM 1768 C CA . THR A 1 219 ? 5.670 -9.766 1.619 1.00 91.88 219 THR A CA 1
ATOM 1769 C C . THR A 1 219 ? 5.684 -9.547 3.135 1.00 91.88 219 THR A C 1
ATOM 1771 O O . THR A 1 219 ? 4.863 -10.100 3.870 1.00 91.88 219 THR A O 1
ATOM 1774 N N . ILE A 1 220 ? 6.564 -8.661 3.613 1.00 94.00 220 ILE A N 1
ATOM 1775 C CA . ILE A 1 220 ? 6.637 -8.286 5.030 1.00 94.00 220 ILE A CA 1
ATOM 1776 C C . ILE A 1 220 ? 5.340 -7.586 5.465 1.00 94.00 220 ILE A C 1
ATOM 1778 O O . ILE A 1 220 ? 4.807 -7.899 6.532 1.00 94.00 220 ILE A O 1
ATOM 1782 N N . MET A 1 221 ? 4.789 -6.691 4.635 1.00 93.69 221 MET A N 1
ATOM 1783 C CA . MET A 1 221 ? 3.487 -6.054 4.877 1.00 93.69 221 MET A CA 1
ATOM 1784 C C . MET A 1 221 ? 2.378 -7.093 5.102 1.00 93.69 221 MET A C 1
ATOM 1786 O O . MET A 1 221 ? 1.651 -7.005 6.097 1.00 93.69 221 MET A O 1
ATOM 1790 N N . PHE A 1 222 ? 2.266 -8.097 4.228 1.00 92.06 222 PHE A N 1
ATOM 1791 C CA . PHE A 1 222 ? 1.251 -9.146 4.349 1.00 92.06 222 PHE A CA 1
ATOM 1792 C C . PHE A 1 222 ? 1.390 -9.943 5.646 1.00 92.06 222 PHE A C 1
ATOM 1794 O O . PHE A 1 222 ? 0.390 -10.177 6.333 1.00 92.06 222 PHE A O 1
ATOM 1801 N N . PHE A 1 223 ? 2.615 -10.298 6.045 1.00 94.00 223 PHE A N 1
ATOM 1802 C CA . PHE A 1 223 ? 2.848 -10.978 7.320 1.00 94.00 223 PHE A CA 1
ATOM 1803 C C . PHE A 1 223 ? 2.451 -10.123 8.527 1.00 94.00 223 PHE A C 1
ATOM 1805 O O . PHE A 1 223 ? 1.859 -10.643 9.477 1.00 94.00 223 PHE A O 1
ATOM 1812 N N . ILE A 1 224 ? 2.723 -8.815 8.496 1.00 94.81 224 ILE A N 1
ATOM 1813 C CA . ILE A 1 224 ? 2.338 -7.893 9.572 1.00 94.81 224 ILE A CA 1
ATOM 1814 C C . ILE A 1 224 ? 0.814 -7.844 9.726 1.00 94.81 224 ILE A C 1
ATOM 1816 O O . ILE A 1 224 ? 0.310 -8.010 10.840 1.00 94.81 224 ILE A O 1
ATOM 1820 N N . ILE A 1 225 ? 0.080 -7.638 8.627 1.00 93.44 225 ILE A N 1
ATOM 1821 C CA . ILE A 1 225 ? -1.389 -7.553 8.652 1.00 93.44 225 ILE A CA 1
ATOM 1822 C C . ILE A 1 225 ? -1.982 -8.888 9.113 1.00 93.44 225 ILE A C 1
ATOM 1824 O O . ILE A 1 225 ? -2.800 -8.919 10.034 1.00 93.44 225 ILE A O 1
ATOM 1828 N N . THR A 1 226 ? -1.500 -10.002 8.557 1.00 93.06 226 THR A N 1
ATOM 1829 C CA . THR A 1 226 ? -1.949 -11.353 8.924 1.00 93.06 226 THR A CA 1
ATOM 1830 C C . THR A 1 226 ? -1.731 -11.640 10.406 1.00 93.06 226 THR A C 1
ATOM 1832 O O . THR A 1 226 ? -2.629 -12.146 11.079 1.00 93.06 226 THR A O 1
ATOM 1835 N N . LYS A 1 227 ? -0.571 -11.267 10.962 1.00 93.38 227 LYS A N 1
ATOM 1836 C CA . LYS A 1 227 ? -0.292 -11.430 12.394 1.00 93.38 227 LYS A CA 1
ATOM 1837 C C . LYS A 1 227 ? -1.287 -10.649 13.257 1.00 93.38 227 LYS A C 1
ATOM 1839 O O . LYS A 1 227 ? -1.777 -11.195 14.241 1.00 93.38 227 LYS A O 1
ATOM 1844 N N . ARG A 1 228 ? -1.613 -9.403 12.895 1.00 94.25 228 ARG A N 1
ATOM 1845 C CA . ARG A 1 228 ? -2.593 -8.578 13.633 1.00 94.25 228 ARG A CA 1
ATOM 1846 C C . ARG A 1 228 ? -4.001 -9.165 13.582 1.00 94.25 228 ARG A C 1
ATOM 1848 O O . ARG A 1 228 ? -4.685 -9.177 14.601 1.00 94.25 228 ARG A O 1
ATOM 1855 N N . MET A 1 229 ? -4.404 -9.702 12.432 1.00 93.81 229 MET A N 1
ATOM 1856 C CA . MET A 1 229 ? -5.681 -10.406 12.283 1.00 93.81 229 MET A CA 1
ATOM 1857 C C . MET A 1 229 ? -5.721 -11.697 13.108 1.00 93.81 229 MET A C 1
ATOM 1859 O O . MET A 1 229 ? -6.694 -11.956 13.812 1.00 93.81 229 MET A O 1
ATOM 1863 N N . LYS A 1 230 ? -4.639 -12.483 13.103 1.00 92.62 230 LYS A N 1
ATOM 1864 C CA . LYS A 1 230 ? -4.539 -13.726 13.883 1.00 92.62 230 LYS A CA 1
ATOM 1865 C C . LYS A 1 230 ? -4.656 -13.495 15.393 1.00 92.62 230 LYS A C 1
ATOM 1867 O O . LYS A 1 230 ? -5.178 -14.349 16.100 1.00 92.62 230 LYS A O 1
ATOM 1872 N N . LEU A 1 231 ? -4.161 -12.364 15.897 1.00 90.31 231 LEU A N 1
ATOM 1873 C CA . LEU A 1 231 ? -4.233 -12.027 17.323 1.00 90.31 231 LEU A CA 1
ATOM 1874 C C . LEU A 1 231 ? -5.637 -11.596 17.778 1.00 90.31 231 LEU A C 1
ATOM 1876 O O . LEU A 1 231 ? -5.899 -11.548 18.980 1.00 90.31 231 LEU A O 1
ATOM 1880 N N . PHE A 1 232 ? -6.551 -11.313 16.848 1.00 93.50 232 PHE A N 1
ATOM 1881 C CA . PHE A 1 232 ? -7.925 -10.968 17.182 1.00 93.50 232 PHE A CA 1
ATOM 1882 C C . PHE A 1 232 ? -8.713 -12.195 17.638 1.00 93.50 232 PHE A C 1
ATOM 1884 O O . PHE A 1 232 ? -8.881 -13.159 16.896 1.00 93.50 232 PHE A O 1
ATOM 1891 N N . LYS A 1 233 ? -9.233 -12.150 18.867 1.00 90.62 233 LYS A N 1
ATOM 1892 C CA . LYS A 1 233 ? -9.961 -13.273 19.483 1.00 90.62 233 LYS A CA 1
ATOM 1893 C C . LYS A 1 233 ? -11.479 -13.216 19.289 1.00 90.62 233 LYS A C 1
ATOM 1895 O O . LYS A 1 233 ? -12.167 -14.154 19.672 1.00 90.62 233 LYS A O 1
ATOM 1900 N N . HIS A 1 234 ? -12.012 -12.133 18.722 1.00 92.06 234 HIS A N 1
ATOM 1901 C CA . HIS A 1 234 ? -13.456 -11.876 18.662 1.00 92.06 234 HIS A CA 1
ATOM 1902 C C . HIS A 1 234 ? -14.046 -12.034 17.255 1.00 92.06 234 HIS A C 1
ATOM 1904 O O . HIS A 1 234 ? -15.058 -11.411 16.941 1.00 92.06 234 HIS A O 1
ATOM 1910 N N . TRP A 1 235 ? -13.444 -12.877 16.407 1.00 92.31 235 TRP A N 1
ATOM 1911 C CA . TRP A 1 235 ? -13.963 -13.166 15.062 1.00 92.31 235 TRP A CA 1
ATOM 1912 C C . TRP A 1 235 ? -15.417 -13.656 15.084 1.00 92.31 235 TRP A C 1
ATOM 1914 O O . TRP A 1 235 ? -16.193 -13.303 14.207 1.00 92.31 235 TRP A O 1
ATOM 1924 N N . ASN A 1 236 ? -15.819 -14.382 16.132 1.00 90.94 236 ASN A N 1
ATOM 1925 C CA . ASN A 1 236 ? -17.191 -14.852 16.337 1.00 90.94 236 ASN A CA 1
ATOM 1926 C C . ASN A 1 236 ? -18.208 -13.746 16.680 1.00 90.94 236 ASN A C 1
ATOM 1928 O O . ASN A 1 236 ? -19.403 -14.019 16.726 1.00 90.94 236 ASN A O 1
ATOM 1932 N N . ARG A 1 237 ? -17.752 -12.523 16.975 1.00 88.44 237 ARG A N 1
ATOM 1933 C CA . ARG A 1 237 ? -18.606 -11.372 17.319 1.00 88.44 237 ARG A CA 1
ATOM 1934 C C . ARG A 1 237 ? -18.738 -10.366 16.178 1.00 88.44 237 ARG A C 1
ATOM 1936 O O . ARG A 1 237 ? -19.448 -9.373 16.327 1.00 88.44 237 ARG A O 1
ATOM 1943 N N . ILE A 1 238 ? -18.041 -10.590 15.066 1.00 87.44 238 ILE A N 1
ATOM 1944 C CA . ILE A 1 238 ? -18.220 -9.807 13.848 1.00 87.44 238 ILE A CA 1
ATOM 1945 C C . ILE A 1 238 ? -19.459 -10.356 13.140 1.00 87.44 238 ILE A C 1
ATOM 1947 O O . ILE A 1 238 ? -19.478 -11.510 12.725 1.00 87.44 238 ILE A O 1
ATOM 1951 N N . VAL A 1 239 ? -20.497 -9.528 13.036 1.00 73.88 239 VAL A N 1
ATOM 1952 C CA . VAL A 1 239 ? -21.686 -9.828 12.229 1.00 73.88 239 VAL A CA 1
ATOM 1953 C C . VAL A 1 239 ? -21.397 -9.369 10.799 1.00 73.88 239 VAL A C 1
ATOM 1955 O O . VAL A 1 239 ? -20.966 -8.227 10.603 1.00 73.88 239 VAL A O 1
ATOM 1958 N N . TYR A 1 240 ? -21.563 -10.284 9.842 1.00 59.25 240 TYR A N 1
ATOM 1959 C CA . TYR A 1 240 ? -21.308 -10.064 8.416 1.00 59.25 240 TYR A CA 1
ATOM 1960 C C . TYR A 1 240 ? -22.485 -9.382 7.729 1.00 59.25 240 TYR A C 1
ATOM 1962 O O . TYR A 1 240 ? -23.635 -9.784 8.013 1.00 59.25 240 TYR A O 1
#

Foldseek 3Di:
DDDDDDDDDDDDDDDDDPPPPDPPPPPPDPDVVLVVQLVVLLVVLVVQLVLLVLLLLLLVCCLVPQLCPFPLVVCNDPVNSVLLNVLSVLLNVLSNQLSLLSSLCSPPDCQPCVVSPVSSLVSVLSVLSNLVSVLSSQCSCCSRVHVDDRCPLSVVLSCLQNVLSVVLVVLLQVLQVQVPDPCCVNVPVCVVCVPPPGPSVVSNVVSVVSVVVNVVSVVVVVVSSVVSSVSDPVPVVRDD

Radius of gyration: 29.21 Å; chains: 1; bounding box: 59×33×114 Å